Protein AF-A0A7Y0CH07-F1 (afdb_monomer)

Structure (mmCIF, N/CA/C/O backbone):
data_AF-A0A7Y0CH07-F1
#
_entry.id   AF-A0A7Y0CH07-F1
#
loop_
_atom_site.group_PDB
_atom_site.id
_atom_site.type_symbol
_atom_site.label_atom_id
_atom_site.label_alt_id
_atom_site.label_comp_id
_atom_site.label_asym_id
_atom_site.label_entity_id
_atom_site.label_seq_id
_atom_site.pdbx_PDB_ins_code
_atom_site.Cartn_x
_atom_site.Cartn_y
_atom_site.Cartn_z
_atom_site.occupancy
_atom_site.B_iso_or_equiv
_atom_site.auth_seq_id
_atom_site.auth_comp_id
_atom_site.auth_asym_id
_atom_site.auth_atom_id
_atom_site.pdbx_PDB_model_num
ATOM 1 N N . MET A 1 1 ? -13.447 5.462 5.975 1.00 68.69 1 MET A N 1
ATOM 2 C CA . MET A 1 1 ? -14.907 5.734 5.984 1.00 68.69 1 MET A CA 1
ATOM 3 C C . MET A 1 1 ? -15.460 5.318 7.340 1.00 68.69 1 MET A C 1
ATOM 5 O O . MET A 1 1 ? -15.049 4.260 7.794 1.00 68.69 1 MET A O 1
ATOM 9 N N . PRO A 1 2 ? -16.312 6.102 8.026 1.00 81.69 2 PRO A N 1
ATOM 10 C CA . PRO A 1 2 ? -16.858 5.684 9.318 1.00 81.69 2 PRO A CA 1
ATOM 11 C C . PRO A 1 2 ? -17.906 4.575 9.143 1.00 81.69 2 PRO A C 1
ATOM 13 O O . PRO A 1 2 ? -18.746 4.653 8.247 1.00 81.69 2 PRO A O 1
ATOM 16 N N . ILE A 1 3 ? -17.859 3.561 10.007 1.00 84.50 3 ILE A N 1
ATOM 17 C CA . ILE A 1 3 ? -18.855 2.486 10.080 1.00 84.50 3 ILE A CA 1
ATOM 18 C C . ILE A 1 3 ? -19.714 2.738 11.317 1.00 84.50 3 ILE A C 1
ATOM 20 O O . ILE A 1 3 ? -19.177 2.984 12.394 1.00 84.50 3 ILE A O 1
ATOM 24 N N . PHE A 1 4 ? -21.035 2.677 11.170 1.00 87.31 4 PHE A N 1
ATOM 25 C CA . PHE A 1 4 ? -21.973 2.835 12.278 1.00 87.31 4 PHE A CA 1
ATOM 26 C C . PHE A 1 4 ? -22.816 1.574 12.436 1.00 87.31 4 PHE A C 1
ATOM 28 O O . PHE A 1 4 ? -23.345 1.054 11.454 1.00 87.31 4 PHE A O 1
ATOM 35 N N . GLU A 1 5 ? -22.953 1.108 13.670 1.00 86.62 5 GLU A N 1
ATOM 36 C CA . GLU A 1 5 ? -23.928 0.097 14.060 1.00 86.62 5 GLU A CA 1
ATOM 37 C C . GLU A 1 5 ? -25.226 0.797 14.476 1.00 86.62 5 GLU A C 1
ATOM 39 O O . GLU A 1 5 ? -25.189 1.848 15.117 1.00 86.62 5 GLU A O 1
ATOM 44 N N . LEU A 1 6 ? -26.377 0.251 14.079 1.00 88.81 6 LEU A N 1
ATOM 45 C CA . LEU A 1 6 ? -27.682 0.738 14.523 1.00 88.81 6 LEU A CA 1
ATOM 46 C C . LEU A 1 6 ? -28.134 -0.098 15.721 1.00 88.81 6 LEU A C 1
ATOM 48 O O . LEU A 1 6 ? -28.754 -1.144 15.543 1.00 88.81 6 LEU A O 1
ATOM 52 N N . ASP A 1 7 ? -27.831 0.381 16.923 1.00 83.12 7 ASP A N 1
ATOM 53 C CA . ASP A 1 7 ? -28.247 -0.242 18.179 1.00 83.12 7 ASP A CA 1
ATOM 54 C C . ASP A 1 7 ? -29.574 0.371 18.642 1.00 83.12 7 ASP A C 1
ATOM 56 O O . ASP A 1 7 ? -29.661 1.576 18.884 1.00 83.12 7 ASP A O 1
ATOM 60 N N . GLU A 1 8 ? -30.642 -0.428 18.658 1.00 88.38 8 GLU A N 1
ATOM 61 C CA . GLU A 1 8 ? -32.018 0.024 18.940 1.00 88.38 8 GLU A CA 1
ATOM 62 C C . GLU A 1 8 ? -32.439 1.276 18.130 1.00 88.38 8 GLU A C 1
ATOM 64 O O . GLU A 1 8 ? -33.152 2.163 18.603 1.00 88.38 8 GLU A O 1
ATOM 69 N N . GLY A 1 9 ? -31.970 1.374 16.879 1.00 88.38 9 GLY A N 1
ATOM 70 C CA . GLY A 1 9 ? -32.227 2.515 15.992 1.00 88.38 9 GLY A CA 1
ATOM 71 C C . GLY A 1 9 ? -31.342 3.744 16.241 1.00 88.38 9 GLY A C 1
ATOM 72 O O . GLY A 1 9 ? -31.509 4.759 15.560 1.00 88.38 9 GLY A O 1
ATOM 73 N N . ARG A 1 10 ? -30.382 3.675 17.170 1.00 90.00 10 ARG A N 1
ATOM 74 C CA . ARG A 1 10 ? -29.382 4.721 17.419 1.00 90.00 10 ARG A CA 1
ATOM 75 C C . ARG A 1 10 ? -28.067 4.392 16.708 1.00 90.00 10 ARG A C 1
ATOM 77 O O . ARG A 1 10 ? -27.542 3.297 16.888 1.00 90.00 10 ARG A O 1
ATOM 84 N N . PRO A 1 11 ? -27.495 5.327 15.931 1.00 89.69 11 PRO A N 1
ATOM 85 C CA . PRO A 1 11 ? -26.204 5.110 15.297 1.00 89.69 11 PRO A CA 1
ATOM 86 C C . PRO A 1 11 ? -25.066 5.216 16.321 1.00 89.69 11 PRO A C 1
ATOM 88 O O . PRO A 1 11 ? -24.859 6.268 16.928 1.00 89.69 11 PRO A O 1
ATOM 91 N N . VAL A 1 12 ? -24.297 4.141 16.469 1.00 89.12 12 VAL A N 1
ATOM 92 C CA . VAL A 1 12 ? -23.090 4.059 17.300 1.00 89.12 12 VAL A CA 1
ATOM 93 C C . VAL A 1 12 ? -21.883 3.860 16.390 1.00 89.12 12 VAL A C 1
ATOM 95 O O . VAL A 1 12 ? -21.884 2.994 15.520 1.00 89.12 12 VAL A O 1
ATOM 98 N N . LEU A 1 13 ? -20.845 4.683 16.557 1.00 86.56 13 LEU A N 1
ATOM 99 C CA . LEU A 1 13 ? -19.624 4.575 15.757 1.00 86.56 13 LEU A CA 1
ATOM 100 C C . LEU A 1 13 ? -18.865 3.295 16.120 1.00 86.56 13 LEU A C 1
ATOM 102 O O . LEU A 1 13 ? -18.441 3.121 17.264 1.00 86.56 13 LEU A O 1
ATOM 106 N N . VAL A 1 14 ? -18.625 2.449 15.124 1.00 86.75 14 VAL A N 1
ATOM 107 C CA . VAL A 1 14 ? -17.795 1.256 15.263 1.00 86.75 14 VAL A CA 1
ATOM 108 C C . VAL A 1 14 ? -16.332 1.660 15.139 1.00 86.75 14 VAL A C 1
ATOM 110 O O . VAL A 1 14 ? -15.913 2.229 14.131 1.00 86.75 14 VAL A O 1
ATOM 113 N N . GLN A 1 15 ? -15.548 1.352 16.169 1.00 85.56 15 GLN A N 1
ATOM 114 C CA . GLN A 1 15 ? -14.097 1.518 16.151 1.00 85.56 15 GLN A CA 1
ATOM 115 C C . GLN A 1 15 ? -13.449 0.207 15.688 1.00 85.56 15 GLN A C 1
ATOM 117 O O . GLN A 1 15 ? -13.596 -0.804 16.380 1.00 85.56 15 GLN A O 1
ATOM 122 N N . PRO A 1 16 ? -12.733 0.187 14.548 1.00 87.88 16 PRO A N 1
ATOM 123 C CA . PRO A 1 16 ? -12.018 -1.003 14.108 1.00 87.88 16 PRO A CA 1
ATOM 124 C C . PRO A 1 16 ? -11.000 -1.457 15.158 1.00 87.88 16 PRO A C 1
ATOM 126 O O . PRO A 1 16 ? -10.181 -0.666 15.632 1.00 87.88 16 PRO A O 1
ATOM 129 N N . MET A 1 17 ? -11.029 -2.742 15.495 1.00 88.81 17 MET A N 1
ATOM 130 C CA . MET A 1 17 ? -10.064 -3.380 16.389 1.00 88.81 17 MET A CA 1
ATOM 131 C C . MET A 1 17 ? -8.730 -3.601 15.675 1.00 88.81 17 MET A C 1
ATOM 133 O O . MET A 1 17 ? -8.669 -3.632 14.445 1.00 88.81 17 MET A O 1
ATOM 137 N N . GLN A 1 18 ? -7.652 -3.811 16.425 1.00 87.50 18 GLN A N 1
ATOM 138 C CA . GLN A 1 18 ? -6.438 -4.372 15.841 1.00 87.50 18 GLN A CA 1
ATOM 139 C C . GLN A 1 18 ? -6.681 -5.838 15.443 1.00 87.50 18 GLN A C 1
ATOM 141 O O . GLN A 1 18 ? -7.294 -6.571 16.225 1.00 87.50 18 GLN A O 1
ATOM 146 N N . PRO A 1 19 ? -6.187 -6.291 14.279 1.00 87.38 19 PRO A N 1
ATOM 147 C CA . PRO A 1 19 ? -6.173 -7.707 13.928 1.00 87.38 19 PRO A CA 1
ATOM 148 C C . PRO A 1 19 ? -5.476 -8.552 14.998 1.00 87.38 19 PRO A C 1
ATOM 150 O O . PRO A 1 19 ? -4.493 -8.117 15.604 1.00 87.38 19 PRO A O 1
ATOM 153 N N . ALA A 1 20 ? -5.948 -9.782 15.202 1.00 85.69 20 ALA A N 1
ATOM 154 C CA . ALA A 1 20 ? -5.260 -10.721 16.078 1.00 85.69 20 ALA A CA 1
ATOM 155 C C . ALA A 1 20 ? -3.835 -11.008 15.542 1.00 85.69 20 ALA A C 1
ATOM 157 O O . ALA A 1 20 ? -3.657 -11.130 14.325 1.00 85.69 20 ALA A O 1
ATOM 158 N N . PRO A 1 21 ? -2.811 -11.186 16.405 1.00 77.44 21 PRO A N 1
ATOM 159 C CA . PRO A 1 21 ? -1.425 -11.360 15.954 1.00 77.44 21 PRO A CA 1
ATOM 160 C C . PRO A 1 21 ? -1.205 -12.4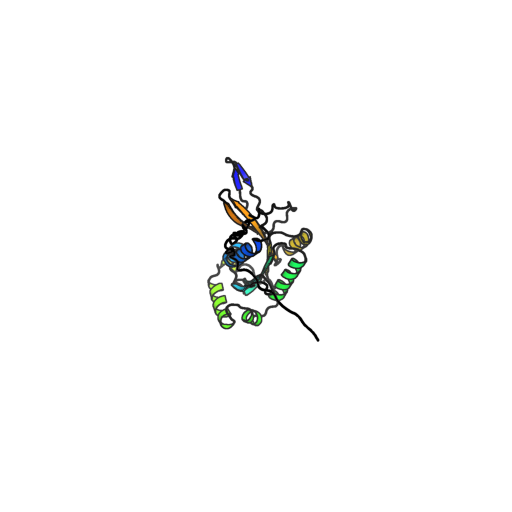85 14.935 1.00 77.44 21 PRO A C 1
ATOM 162 O O . PRO A 1 21 ? -0.372 -12.363 14.045 1.00 77.44 21 PRO A O 1
ATOM 165 N N . GLY A 1 22 ? -1.988 -13.564 15.022 1.00 82.94 22 GLY A N 1
ATOM 166 C CA . GLY A 1 22 ? -1.905 -14.690 14.088 1.00 82.94 22 GLY A CA 1
ATOM 167 C C . GLY A 1 22 ? -2.666 -14.511 12.770 1.00 82.94 22 GLY A C 1
ATOM 168 O O . GLY A 1 22 ? -2.459 -15.308 11.861 1.00 82.94 22 GLY A O 1
ATOM 169 N N . SER A 1 23 ? -3.549 -13.513 12.643 1.00 85.38 23 SER A N 1
ATOM 170 C CA . SER A 1 23 ? -4.363 -13.320 11.432 1.00 85.38 23 SER A CA 1
ATOM 171 C C . SER A 1 23 ? -3.799 -12.249 10.501 1.00 85.38 23 SER A C 1
ATOM 173 O O . SER A 1 23 ? -3.982 -12.344 9.290 1.00 85.38 23 SER A O 1
ATOM 175 N N . PHE A 1 24 ? -3.069 -11.266 11.046 1.00 89.06 24 PHE A N 1
ATOM 176 C CA . PHE A 1 24 ? -2.598 -10.101 10.294 1.00 89.06 24 PHE A CA 1
ATOM 177 C C . PHE A 1 24 ? -1.862 -10.473 9.003 1.00 89.06 24 PHE A C 1
ATOM 179 O O . PHE A 1 24 ? -2.159 -9.914 7.950 1.00 89.06 24 PHE A O 1
ATOM 186 N N . ALA A 1 25 ? -0.914 -11.413 9.064 1.00 87.06 25 ALA A N 1
ATOM 187 C CA . ALA A 1 25 ? -0.097 -11.779 7.908 1.00 87.06 25 ALA A CA 1
ATOM 188 C C . ALA A 1 25 ? -0.939 -12.354 6.756 1.00 87.06 25 ALA A C 1
ATOM 190 O O . ALA A 1 25 ? -0.744 -11.971 5.605 1.00 87.06 25 ALA A O 1
ATOM 191 N N . ALA A 1 26 ? -1.899 -13.228 7.067 1.00 85.44 26 ALA A N 1
ATOM 192 C CA . ALA A 1 26 ? -2.789 -13.812 6.067 1.00 85.44 26 ALA A CA 1
ATOM 193 C C . ALA A 1 26 ? -3.746 -12.759 5.489 1.00 85.44 26 ALA A C 1
ATOM 195 O O . ALA A 1 26 ? -3.855 -12.638 4.270 1.00 85.44 26 ALA A O 1
ATOM 196 N N . ASP A 1 27 ? -4.374 -11.958 6.357 1.00 86.81 27 ASP A N 1
ATOM 197 C CA . ASP A 1 27 ? -5.320 -10.911 5.956 1.00 86.81 27 ASP A CA 1
ATOM 198 C C . ASP A 1 27 ? -4.659 -9.875 5.037 1.00 86.81 27 ASP A C 1
ATOM 200 O O . ASP A 1 27 ? -5.170 -9.547 3.968 1.00 86.81 27 ASP A O 1
ATOM 204 N N . SER A 1 28 ? -3.496 -9.370 5.449 1.00 87.12 28 SER A N 1
ATOM 205 C CA . SER A 1 28 ? -2.763 -8.343 4.708 1.00 87.12 28 SER A CA 1
ATOM 206 C C . SER A 1 28 ? -2.190 -8.868 3.393 1.00 87.12 28 SER A C 1
ATOM 208 O O . SER A 1 28 ? -2.254 -8.161 2.391 1.00 87.12 28 SER A O 1
ATOM 210 N N . SER A 1 29 ? -1.690 -10.109 3.359 1.00 85.56 29 SER A N 1
ATOM 211 C CA . SER A 1 29 ? -1.187 -10.714 2.122 1.00 85.56 29 SER A CA 1
ATOM 212 C C . SER A 1 29 ? -2.297 -10.916 1.093 1.00 85.56 29 SER A C 1
ATOM 214 O O . SER A 1 29 ? -2.084 -10.607 -0.076 1.00 85.56 29 SER A O 1
ATOM 216 N N . ALA A 1 30 ? -3.469 -11.408 1.508 1.00 85.56 30 ALA A N 1
ATOM 217 C CA . ALA A 1 30 ? -4.610 -11.572 0.607 1.00 85.56 30 ALA A CA 1
ATOM 218 C C . ALA A 1 30 ? -5.097 -10.213 0.081 1.00 85.56 30 ALA A C 1
ATOM 220 O O . ALA A 1 30 ? -5.276 -10.039 -1.121 1.00 85.56 30 ALA A O 1
ATOM 221 N N . LEU A 1 31 ? -5.211 -9.210 0.960 1.00 87.19 31 LEU A N 1
ATOM 222 C CA . LEU A 1 31 ? -5.608 -7.854 0.569 1.00 87.19 31 LEU A CA 1
ATOM 223 C C . LEU A 1 31 ? -4.652 -7.214 -0.441 1.00 87.19 31 LEU A C 1
ATOM 225 O O . LEU A 1 31 ? -5.107 -6.615 -1.413 1.00 87.19 31 LEU A O 1
ATOM 229 N N . VAL A 1 32 ? -3.339 -7.326 -0.228 1.00 86.19 32 VAL A N 1
ATOM 230 C CA . VAL A 1 32 ? -2.353 -6.766 -1.164 1.00 86.19 32 VAL A CA 1
ATOM 231 C C . VAL A 1 32 ? -2.310 -7.562 -2.470 1.00 86.19 32 VAL A C 1
ATOM 233 O O . VAL A 1 32 ? -2.139 -6.967 -3.528 1.00 86.19 32 VAL A O 1
ATOM 236 N N . ALA A 1 33 ? -2.497 -8.881 -2.438 1.00 83.50 33 ALA A N 1
ATOM 237 C CA . ALA A 1 33 ? -2.508 -9.689 -3.655 1.00 83.50 33 ALA A CA 1
ATOM 238 C C . ALA A 1 33 ? -3.760 -9.449 -4.519 1.00 83.50 33 ALA A C 1
ATOM 240 O O . ALA A 1 33 ? -3.653 -9.365 -5.740 1.00 83.50 33 ALA A O 1
ATOM 241 N N . GLU A 1 34 ? -4.935 -9.330 -3.898 1.00 85.06 34 GLU A N 1
ATOM 242 C CA . GLU A 1 34 ? -6.225 -9.362 -4.604 1.00 85.06 34 GLU A CA 1
ATOM 243 C C . GLU A 1 34 ? -6.872 -7.979 -4.771 1.00 85.06 34 GLU A C 1
ATOM 245 O O . GLU A 1 34 ? -7.675 -7.773 -5.682 1.00 85.06 34 GLU A O 1
ATOM 250 N N . HIS A 1 35 ? -6.542 -7.015 -3.905 1.00 86.25 35 HIS A N 1
ATOM 251 C CA . HIS A 1 35 ? -7.300 -5.764 -3.780 1.00 86.25 35 HIS A CA 1
ATOM 252 C C . HIS A 1 35 ? -6.445 -4.491 -3.757 1.00 86.25 35 HIS A C 1
ATOM 254 O O . HIS A 1 35 ? -6.969 -3.406 -3.499 1.00 86.25 35 HIS A O 1
ATOM 260 N N . LEU A 1 36 ? -5.150 -4.570 -4.079 1.00 81.50 36 LEU A N 1
ATOM 261 C CA . LEU A 1 36 ? -4.243 -3.414 -4.061 1.00 81.50 36 LEU A CA 1
ATOM 262 C C . LEU A 1 36 ? -4.735 -2.232 -4.906 1.00 81.50 36 LEU A C 1
ATOM 264 O O .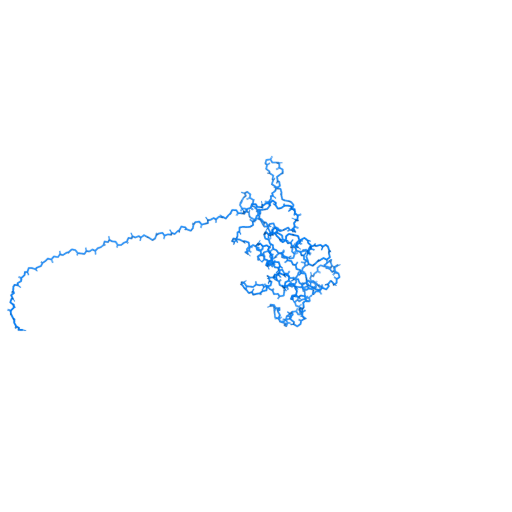 LEU A 1 36 ? -4.651 -1.085 -4.469 1.00 81.50 36 LEU A O 1
ATOM 268 N N . THR A 1 37 ? -5.312 -2.509 -6.076 1.00 80.69 37 THR A N 1
ATOM 269 C CA . THR A 1 37 ? -5.901 -1.487 -6.953 1.00 80.69 37 THR A CA 1
ATOM 270 C C . THR A 1 37 ? -7.014 -0.706 -6.261 1.00 80.69 37 THR A C 1
ATOM 272 O O . THR A 1 37 ? -7.108 0.512 -6.397 1.00 80.69 37 THR A O 1
ATOM 275 N N . SER A 1 38 ? -7.848 -1.389 -5.474 1.00 82.19 38 SER A N 1
ATOM 276 C CA . SER A 1 38 ? -8.918 -0.752 -4.705 1.00 82.19 38 SER A CA 1
ATOM 277 C C . SER A 1 38 ? -8.379 0.066 -3.531 1.00 82.19 38 SER A C 1
ATOM 279 O O . SER A 1 38 ? -8.986 1.073 -3.178 1.00 82.19 38 SER A O 1
ATOM 281 N N . LEU A 1 39 ? -7.246 -0.338 -2.943 1.00 80.06 39 LEU A N 1
ATOM 282 C CA . LEU A 1 39 ? -6.619 0.373 -1.823 1.00 80.06 39 LEU A CA 1
ATOM 283 C C . LEU A 1 39 ? -5.985 1.701 -2.246 1.00 80.06 39 LEU A C 1
ATOM 285 O O . LEU A 1 39 ? -6.091 2.684 -1.518 1.00 80.06 39 LEU A O 1
ATOM 289 N N . LEU A 1 40 ? -5.328 1.722 -3.407 1.00 79.94 40 LEU A N 1
ATOM 290 C CA . LEU A 1 40 ? -4.614 2.898 -3.913 1.00 79.94 40 LEU A CA 1
ATOM 291 C C . LEU A 1 40 ? -5.448 3.764 -4.863 1.00 79.94 40 LEU A 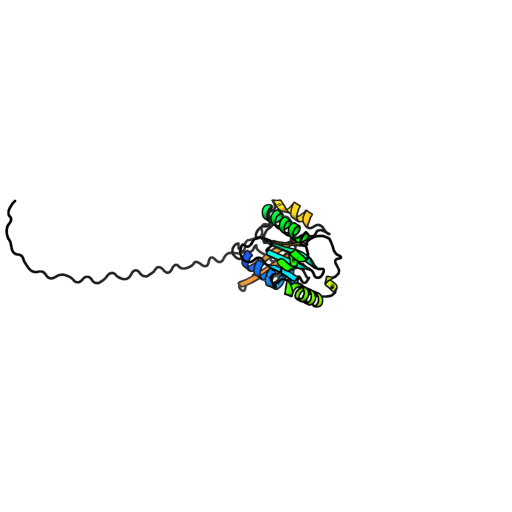C 1
ATOM 293 O O . LEU A 1 40 ? -5.080 4.902 -5.139 1.00 79.94 40 LEU A O 1
ATOM 297 N N . GLY A 1 41 ? -6.558 3.237 -5.385 1.00 81.44 41 GLY A N 1
ATOM 298 C CA . GLY A 1 41 ? -7.363 3.922 -6.400 1.00 81.44 41 GLY A CA 1
ATOM 299 C C . GLY A 1 41 ? -6.682 4.009 -7.771 1.00 81.44 41 GLY A C 1
ATOM 300 O O . GLY A 1 41 ? -7.149 4.739 -8.644 1.00 81.44 41 GLY A O 1
ATOM 301 N N . GLU A 1 42 ? -5.597 3.265 -7.977 1.00 84.44 42 GLU A N 1
ATOM 302 C CA . GLU A 1 42 ? -4.837 3.202 -9.224 1.00 84.44 42 GLU A CA 1
ATOM 303 C C . GLU A 1 42 ? -4.421 1.756 -9.516 1.00 84.44 42 GLU A C 1
ATOM 305 O O . GLU A 1 42 ? -4.284 0.934 -8.609 1.00 84.44 42 GLU A O 1
ATOM 310 N N . GLN A 1 43 ? -4.194 1.437 -10.790 1.00 87.19 43 GLN A N 1
ATOM 311 C CA . GLN A 1 43 ? -3.662 0.129 -11.158 1.00 87.19 43 GLN A CA 1
ATOM 312 C C . GLN A 1 43 ? -2.144 0.100 -10.977 1.00 87.19 43 GLN A C 1
ATOM 314 O O . GLN A 1 43 ? -1.458 1.055 -11.342 1.00 87.19 43 GLN A O 1
ATOM 319 N N . LEU A 1 44 ? -1.631 -1.021 -10.471 1.00 91.31 44 LEU A N 1
ATOM 320 C CA . LEU A 1 44 ? -0.203 -1.283 -10.347 1.00 91.31 44 LEU A CA 1
ATOM 321 C C . LEU A 1 44 ? 0.166 -2.559 -11.099 1.00 91.31 44 LEU A C 1
ATOM 323 O O . LEU A 1 44 ? -0.548 -3.557 -11.031 1.00 91.31 44 LEU A O 1
ATOM 327 N N . PHE A 1 45 ? 1.304 -2.524 -11.779 1.00 93.56 45 PHE A N 1
ATOM 328 C CA . PHE A 1 45 ? 1.892 -3.662 -12.466 1.00 93.56 45 PHE A CA 1
ATOM 329 C C . PHE A 1 45 ? 2.843 -4.406 -11.522 1.00 93.56 45 PHE A C 1
ATOM 331 O O . PHE A 1 45 ? 3.914 -3.876 -11.210 1.00 93.56 45 PHE A O 1
ATOM 338 N N . PRO A 1 46 ? 2.497 -5.606 -11.027 1.00 94.44 46 PRO A N 1
ATOM 339 C CA . PRO A 1 46 ? 3.346 -6.328 -10.088 1.00 94.44 46 PRO A CA 1
ATOM 340 C C . PRO A 1 46 ? 4.633 -6.798 -10.775 1.00 94.44 46 PRO A C 1
ATOM 342 O O . PRO A 1 46 ? 4.593 -7.544 -11.747 1.00 94.44 46 PRO A O 1
ATOM 345 N N . VAL A 1 47 ? 5.792 -6.399 -10.244 1.00 95.81 47 VAL A N 1
ATOM 346 C CA . VAL A 1 47 ? 7.104 -6.857 -10.729 1.00 95.81 47 VAL A CA 1
ATOM 347 C C . VAL A 1 47 ? 7.544 -8.098 -9.960 1.00 95.81 47 VAL A C 1
ATOM 349 O O . VAL A 1 47 ? 7.949 -9.098 -10.552 1.00 95.81 47 VAL A O 1
ATOM 352 N N . ARG A 1 48 ? 7.477 -8.035 -8.625 1.00 94.94 48 ARG A N 1
ATOM 353 C CA . ARG A 1 48 ? 7.883 -9.134 -7.743 1.00 94.94 48 ARG A CA 1
ATOM 354 C C . ARG A 1 48 ? 7.160 -9.075 -6.402 1.00 94.94 48 ARG A C 1
ATOM 356 O O . ARG A 1 48 ? 7.373 -8.132 -5.641 1.00 94.94 48 ARG A O 1
ATOM 363 N N . GLY A 1 49 ? 6.394 -10.115 -6.080 1.00 92.50 49 GLY A N 1
ATOM 364 C CA . GLY A 1 49 ? 5.864 -10.361 -4.733 1.00 92.50 49 GLY A CA 1
ATOM 365 C C . GLY A 1 49 ? 6.824 -11.170 -3.850 1.00 92.50 49 GLY A C 1
ATOM 366 O O . GLY A 1 49 ? 7.532 -12.064 -4.334 1.00 92.50 49 GLY A O 1
ATOM 367 N N . ARG A 1 50 ? 6.855 -10.889 -2.545 1.00 88.62 50 ARG A N 1
ATOM 368 C CA . ARG A 1 50 ? 7.585 -11.702 -1.562 1.00 88.62 50 ARG A CA 1
ATOM 369 C C . ARG A 1 50 ? 6.870 -13.033 -1.353 1.00 88.62 50 ARG A C 1
ATOM 371 O O . ARG A 1 50 ? 5.675 -13.063 -1.095 1.00 88.62 50 ARG A O 1
ATOM 378 N N . HIS A 1 51 ? 7.629 -14.121 -1.406 1.00 78.94 51 HIS A N 1
ATOM 379 C CA . HIS A 1 51 ? 7.143 -15.463 -1.095 1.00 78.94 51 HIS A CA 1
ATOM 380 C C . HIS A 1 51 ? 7.818 -15.946 0.191 1.00 78.94 51 HIS A C 1
ATOM 382 O O . HIS A 1 51 ? 9.047 -15.972 0.264 1.00 78.94 51 HIS A O 1
ATOM 388 N N . GLY A 1 52 ? 7.022 -16.298 1.205 1.00 79.81 52 GLY A N 1
ATOM 389 C CA . GLY A 1 52 ? 7.530 -16.693 2.522 1.00 79.81 52 GLY A CA 1
ATOM 390 C C . GLY A 1 52 ? 8.455 -15.635 3.138 1.00 79.81 52 GLY A C 1
ATOM 391 O O . GLY A 1 52 ? 8.150 -14.439 3.107 1.00 79.81 52 GLY A O 1
ATOM 392 N N . ASP A 1 53 ? 9.606 -16.088 3.637 1.00 78.06 53 ASP A N 1
ATOM 393 C CA . ASP A 1 53 ? 10.610 -15.260 4.323 1.00 78.06 53 ASP A CA 1
ATOM 394 C C . ASP A 1 53 ? 11.692 -14.694 3.384 1.00 78.06 53 ASP A C 1
ATOM 396 O O . ASP A 1 53 ? 12.759 -14.267 3.829 1.00 78.06 53 ASP A O 1
ATOM 400 N N . ALA A 1 54 ? 11.453 -14.696 2.066 1.00 84.19 54 ALA A N 1
ATOM 401 C CA . ALA A 1 54 ? 12.409 -14.156 1.104 1.00 84.19 54 ALA A CA 1
ATOM 402 C C . ALA A 1 54 ? 12.726 -12.672 1.392 1.00 84.19 54 ALA A C 1
ATOM 404 O O . ALA A 1 54 ? 11.823 -11.902 1.723 1.00 84.19 54 ALA A O 1
ATOM 405 N N . PRO A 1 55 ? 13.982 -12.222 1.226 1.00 85.25 55 PRO A N 1
ATOM 406 C CA . PRO A 1 55 ? 14.341 -10.836 1.501 1.00 85.25 55 PRO A CA 1
ATOM 407 C C . PRO A 1 55 ? 13.656 -9.849 0.539 1.00 85.25 55 PRO A C 1
ATOM 409 O O . PRO A 1 55 ? 13.324 -10.167 -0.610 1.00 85.25 55 PRO A O 1
ATOM 412 N N . GLY A 1 56 ? 13.495 -8.610 1.006 1.00 91.56 56 GLY A N 1
ATOM 413 C CA . GLY A 1 56 ? 12.946 -7.491 0.239 1.00 91.56 56 GLY A CA 1
ATOM 414 C C . GLY A 1 56 ? 11.508 -7.115 0.614 1.00 91.56 56 GLY A C 1
ATOM 415 O O . GLY A 1 56 ? 10.932 -7.682 1.551 1.00 91.56 56 GLY A O 1
ATOM 416 N N . PRO A 1 57 ? 10.923 -6.148 -0.118 1.00 95.06 57 PRO A N 1
ATOM 417 C CA . PRO A 1 57 ? 9.576 -5.675 0.162 1.00 95.06 57 PRO A CA 1
ATOM 418 C C . PRO A 1 57 ? 8.529 -6.745 -0.107 1.00 95.06 57 PRO A C 1
ATOM 420 O O . PRO A 1 57 ? 8.767 -7.656 -0.906 1.00 95.06 57 PRO A O 1
ATOM 423 N N . HIS A 1 58 ? 7.366 -6.597 0.529 1.00 94.31 58 HIS A N 1
ATOM 424 C CA . HIS A 1 58 ? 6.217 -7.475 0.306 1.00 94.31 58 HIS A CA 1
ATOM 425 C C . HIS A 1 58 ? 5.789 -7.476 -1.169 1.00 94.31 58 HIS A C 1
ATOM 427 O O . HIS A 1 58 ? 5.532 -8.541 -1.728 1.00 94.31 58 HIS A O 1
ATOM 433 N N . LEU A 1 59 ? 5.796 -6.312 -1.822 1.00 95.0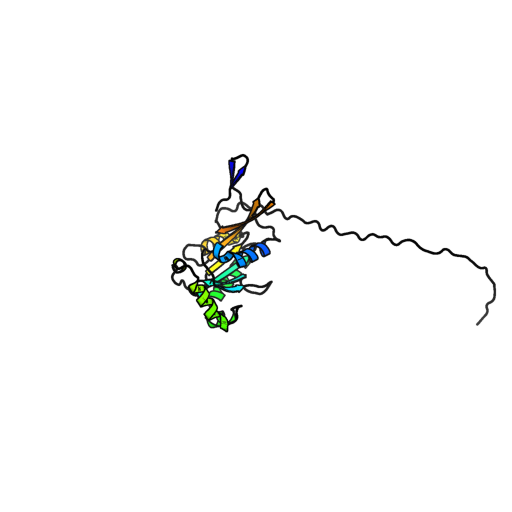0 59 LEU A N 1
ATOM 434 C CA . LEU A 1 59 ? 5.589 -6.195 -3.263 1.00 95.00 59 LEU A CA 1
ATOM 435 C C . LEU A 1 59 ? 6.450 -5.070 -3.845 1.00 95.00 59 LEU A C 1
ATOM 437 O O . LEU A 1 59 ? 6.511 -3.966 -3.308 1.00 95.00 59 LEU A O 1
ATOM 441 N N . LEU A 1 60 ? 7.097 -5.356 -4.970 1.00 96.31 60 LEU A N 1
ATOM 442 C CA . LEU A 1 60 ? 7.615 -4.359 -5.900 1.00 96.31 60 LEU A CA 1
ATOM 443 C C . LEU A 1 60 ? 6.690 -4.329 -7.118 1.00 96.31 60 LEU A C 1
ATOM 445 O O . LEU A 1 60 ? 6.462 -5.372 -7.733 1.00 96.31 60 LEU A O 1
ATOM 449 N N . ALA A 1 61 ? 6.198 -3.151 -7.475 1.00 95.44 61 ALA A N 1
ATOM 450 C CA . ALA A 1 61 ? 5.323 -2.920 -8.615 1.00 95.44 61 ALA A CA 1
ATOM 451 C C . ALA A 1 61 ? 5.747 -1.667 -9.397 1.00 95.44 61 ALA A C 1
ATOM 453 O O . ALA A 1 61 ? 6.629 -0.929 -8.956 1.00 95.44 61 ALA A O 1
ATOM 454 N N . LEU A 1 62 ? 5.121 -1.428 -10.548 1.00 94.31 62 LEU A N 1
ATOM 455 C CA . LEU A 1 62 ? 5.217 -0.183 -11.308 1.00 94.31 62 LEU A CA 1
ATOM 456 C C . LEU A 1 62 ? 3.841 0.472 -11.413 1.00 94.31 62 LEU A C 1
ATOM 458 O O . LEU A 1 62 ? 2.840 -0.220 -11.579 1.00 94.31 62 LEU A O 1
ATOM 462 N N . ASP A 1 63 ? 3.787 1.797 -11.364 1.00 90.56 63 ASP A N 1
ATOM 463 C CA . ASP A 1 63 ? 2.587 2.517 -11.788 1.00 90.56 63 ASP A CA 1
ATOM 464 C C . ASP A 1 63 ? 2.471 2.557 -13.326 1.00 90.56 63 ASP A C 1
ATOM 466 O O . ASP A 1 63 ? 3.333 2.076 -14.072 1.00 90.56 63 ASP A O 1
ATOM 470 N N . THR A 1 64 ? 1.399 3.167 -13.824 1.00 89.12 64 THR A N 1
ATOM 471 C CA . THR A 1 64 ? 1.132 3.319 -15.264 1.00 89.12 64 THR A CA 1
ATOM 472 C C . THR A 1 64 ? 2.196 4.136 -15.999 1.00 89.12 64 THR A C 1
ATOM 474 O O . THR A 1 64 ? 2.339 4.003 -17.216 1.00 89.12 64 THR A O 1
ATOM 477 N N . THR A 1 65 ? 2.989 4.945 -15.291 1.00 86.81 65 THR A N 1
ATOM 478 C CA . THR A 1 65 ? 4.113 5.707 -15.853 1.00 86.81 65 THR A CA 1
ATOM 479 C C . THR A 1 65 ? 5.406 4.890 -15.915 1.00 86.81 65 THR A C 1
ATOM 481 O O . THR A 1 65 ? 6.330 5.271 -16.635 1.00 86.81 65 THR A O 1
ATOM 484 N N . GLY A 1 66 ? 5.451 3.734 -15.246 1.00 90.50 66 GLY A N 1
ATOM 485 C CA . GLY A 1 66 ? 6.644 2.899 -15.097 1.00 90.50 66 GLY A CA 1
ATOM 486 C C . GLY A 1 66 ? 7.476 3.252 -13.868 1.00 90.50 66 GLY A C 1
ATOM 487 O O . GLY A 1 66 ? 8.623 2.818 -13.764 1.00 90.50 66 GLY A O 1
ATOM 488 N N . ARG A 1 67 ? 6.935 4.045 -12.940 1.00 91.25 67 ARG A N 1
ATOM 489 C CA . ARG A 1 67 ? 7.627 4.408 -11.707 1.00 91.25 67 ARG A CA 1
ATOM 490 C C . ARG A 1 67 ? 7.517 3.278 -10.681 1.00 91.25 67 ARG A C 1
ATOM 492 O O . ARG A 1 67 ? 6.418 2.761 -10.485 1.00 91.25 67 ARG A O 1
ATOM 499 N N . PRO A 1 68 ? 8.605 2.927 -9.973 1.00 94.94 68 PRO A N 1
ATOM 500 C CA . PRO A 1 68 ? 8.545 1.917 -8.928 1.00 94.94 68 PRO A CA 1
ATOM 501 C C . PRO A 1 68 ? 7.622 2.306 -7.770 1.00 94.94 68 PRO A C 1
ATOM 503 O O . PRO A 1 68 ? 7.703 3.413 -7.229 1.00 94.94 68 PRO A O 1
ATOM 506 N N . VAL A 1 69 ? 6.800 1.349 -7.352 1.00 94.81 69 VAL A N 1
ATOM 507 C CA . VAL A 1 69 ? 5.973 1.388 -6.149 1.00 94.81 69 VAL A CA 1
ATOM 508 C C . VAL A 1 69 ? 6.364 0.207 -5.269 1.00 94.81 69 VAL A C 1
ATOM 510 O O . VAL A 1 69 ? 6.323 -0.951 -5.688 1.00 94.81 69 VAL A O 1
ATOM 513 N N . VAL A 1 70 ? 6.786 0.506 -4.049 1.00 96.25 70 VAL A N 1
ATOM 514 C CA . VAL A 1 70 ? 7.180 -0.469 -3.036 1.00 96.25 70 VAL A CA 1
ATOM 515 C C . VAL A 1 70 ? 6.066 -0.572 -2.012 1.00 96.25 70 VAL A C 1
ATOM 517 O O . VAL A 1 70 ? 5.677 0.438 -1.436 1.00 96.25 70 VAL A O 1
ATOM 520 N N . VAL A 1 71 ? 5.584 -1.785 -1.761 1.00 95.75 71 VAL A N 1
ATOM 521 C CA . VAL A 1 71 ? 4.643 -2.075 -0.680 1.00 95.75 71 VAL A CA 1
ATOM 522 C C . VAL A 1 71 ? 5.360 -2.891 0.381 1.00 95.75 71 VAL A C 1
ATOM 524 O O . VAL A 1 71 ? 5.864 -3.983 0.102 1.00 95.75 71 VAL A O 1
ATOM 527 N N . ASP A 1 72 ? 5.370 -2.379 1.605 1.00 95.81 72 ASP A N 1
ATOM 528 C CA . ASP A 1 72 ? 5.814 -3.113 2.781 1.00 95.81 72 ASP A CA 1
ATOM 529 C C . ASP A 1 72 ? 4.647 -3.356 3.729 1.00 95.81 72 ASP A C 1
ATOM 531 O O . ASP A 1 72 ? 3.820 -2.480 3.981 1.00 95.81 72 ASP A O 1
ATOM 535 N N . VAL A 1 73 ? 4.605 -4.570 4.274 1.00 94.00 73 VAL A N 1
ATOM 536 C CA . VAL A 1 73 ? 3.551 -5.043 5.171 1.00 94.00 73 VAL A CA 1
ATOM 537 C C . VAL A 1 73 ? 4.184 -5.480 6.488 1.00 94.00 73 VAL A C 1
ATOM 539 O O . VAL A 1 73 ? 5.072 -6.338 6.499 1.00 94.00 73 VAL A O 1
ATOM 542 N N . MET A 1 74 ? 3.747 -4.886 7.598 1.00 93.56 74 MET A N 1
ATOM 543 C CA . MET A 1 74 ? 4.268 -5.162 8.941 1.00 93.56 74 MET A CA 1
ATOM 544 C C . MET A 1 74 ? 3.162 -5.047 9.983 1.00 93.56 74 MET A C 1
ATOM 546 O O . MET A 1 74 ? 2.306 -4.183 9.876 1.00 93.56 74 MET A O 1
ATOM 550 N N . GLN A 1 75 ? 3.156 -5.897 11.008 1.00 92.81 75 GLN A N 1
ATOM 551 C CA . GLN A 1 75 ? 2.109 -5.805 12.027 1.00 92.81 75 GLN A CA 1
ATOM 552 C C . GLN A 1 75 ? 2.225 -4.497 12.821 1.00 92.81 75 GLN A C 1
ATOM 554 O O . GLN A 1 75 ? 1.242 -3.772 12.964 1.00 92.81 75 GLN A O 1
ATOM 559 N N . ILE A 1 76 ? 3.437 -4.184 13.276 1.00 94.44 76 ILE A N 1
ATOM 560 C CA . ILE A 1 76 ? 3.772 -2.952 13.988 1.00 94.44 76 ILE A CA 1
ATOM 561 C C . ILE A 1 76 ? 4.794 -2.199 13.138 1.00 94.44 76 ILE A C 1
ATOM 563 O O . ILE A 1 76 ? 5.811 -2.772 12.749 1.00 94.44 76 ILE A O 1
ATOM 567 N N . LEU A 1 77 ? 4.497 -0.941 12.823 1.00 96.38 77 LEU A N 1
ATOM 568 C CA . LEU A 1 77 ? 5.429 -0.004 12.209 1.00 96.38 77 LEU A CA 1
ATOM 569 C C . LEU A 1 77 ? 6.224 0.689 13.321 1.00 96.38 77 LEU A C 1
ATOM 571 O O . LEU A 1 77 ? 5.733 1.611 13.965 1.00 96.38 77 LEU A O 1
ATOM 575 N N . ASP A 1 78 ? 7.439 0.214 13.536 1.00 97.06 78 ASP A N 1
ATOM 576 C CA . ASP A 1 78 ? 8.435 0.718 14.481 1.00 97.06 78 ASP A CA 1
ATOM 577 C C . ASP A 1 78 ? 9.652 1.323 13.751 1.00 97.06 78 ASP A C 1
ATOM 579 O O . ASP A 1 78 ? 9.672 1.458 12.524 1.00 97.06 78 ASP A O 1
ATOM 583 N N . GLY A 1 79 ? 10.683 1.723 14.503 1.00 97.88 79 GLY A N 1
ATOM 584 C CA . GLY A 1 79 ? 11.879 2.352 13.931 1.00 97.88 79 GLY A CA 1
ATOM 585 C C . GLY A 1 79 ? 12.638 1.445 12.964 1.00 97.88 79 GLY A C 1
ATOM 586 O O . GLY A 1 79 ? 13.069 1.895 11.901 1.00 97.88 79 GLY A O 1
ATOM 587 N N . GLU A 1 80 ? 12.779 0.164 13.302 1.00 97.56 80 GLU A N 1
ATOM 588 C CA . GLU A 1 80 ? 13.512 -0.802 12.482 1.00 97.56 80 GLU A CA 1
ATOM 589 C C . GLU A 1 80 ? 12.775 -1.080 11.166 1.00 97.56 80 GLU A C 1
ATOM 591 O O . GLU A 1 80 ? 13.359 -0.993 10.080 1.00 97.56 80 GLU A O 1
ATOM 596 N N . SER A 1 81 ? 11.475 -1.364 11.248 1.00 97.00 81 SER A N 1
ATOM 597 C CA . SER A 1 81 ? 10.639 -1.628 10.078 1.00 97.00 81 SER A CA 1
ATOM 598 C C . SER A 1 81 ? 10.506 -0.404 9.172 1.00 97.00 81 SER A C 1
ATOM 600 O O . SER A 1 81 ? 10.568 -0.568 7.950 1.00 97.00 81 SER A O 1
ATOM 602 N N . LEU A 1 82 ? 10.425 0.810 9.731 1.00 97.62 82 LEU A N 1
ATOM 603 C CA . LEU A 1 82 ? 10.425 2.050 8.953 1.00 97.62 82 LEU A CA 1
ATOM 604 C C . LEU A 1 82 ? 11.733 2.225 8.171 1.00 97.62 82 LEU A C 1
ATOM 606 O O . LEU A 1 82 ? 11.702 2.480 6.965 1.00 97.62 82 LEU A O 1
ATOM 610 N N . VAL A 1 83 ? 12.888 2.053 8.823 1.00 97.88 83 VAL A N 1
ATOM 611 C CA . VAL A 1 83 ? 14.199 2.155 8.157 1.00 97.88 83 VAL A CA 1
ATOM 612 C C . VAL A 1 83 ? 14.338 1.099 7.063 1.00 97.88 83 VAL A C 1
ATOM 614 O O . VAL A 1 83 ? 14.755 1.424 5.949 1.00 97.88 83 VAL A O 1
ATOM 617 N N . ARG A 1 84 ? 13.946 -0.149 7.339 1.00 97.38 84 ARG A N 1
ATOM 618 C CA . ARG A 1 84 ? 13.966 -1.235 6.351 1.00 97.38 84 ARG A CA 1
ATOM 619 C C . ARG A 1 84 ? 13.101 -0.909 5.131 1.00 97.38 84 ARG A C 1
ATOM 621 O O . ARG A 1 84 ? 13.546 -1.092 3.999 1.00 97.38 84 ARG A O 1
ATOM 628 N N . ALA A 1 85 ? 11.901 -0.376 5.342 1.00 97.25 85 ALA A N 1
ATOM 629 C CA . ALA A 1 85 ? 11.010 -0.010 4.248 1.00 97.25 85 ALA A CA 1
ATOM 630 C C . ALA A 1 85 ? 11.562 1.152 3.402 1.00 97.25 85 ALA A C 1
ATOM 632 O O . ALA A 1 85 ? 11.521 1.122 2.170 1.00 97.25 85 ALA A O 1
ATOM 633 N N . LEU A 1 86 ? 12.185 2.146 4.044 1.00 97.06 86 LEU A N 1
ATOM 634 C CA . LEU A 1 86 ? 12.890 3.225 3.343 1.00 97.06 86 LEU A CA 1
ATOM 635 C C . LEU A 1 86 ? 14.088 2.704 2.534 1.00 97.06 86 LEU A C 1
ATOM 637 O O . LEU A 1 86 ? 14.335 3.186 1.427 1.00 97.06 86 LEU A O 1
ATOM 641 N N . GLN A 1 87 ? 14.810 1.697 3.032 1.00 97.12 87 GLN A N 1
ATOM 642 C CA . GLN A 1 87 ? 15.874 1.033 2.272 1.00 97.12 87 GLN A CA 1
ATOM 643 C C . GLN A 1 87 ? 15.319 0.308 1.041 1.00 97.12 87 GLN A C 1
ATOM 645 O O . GLN A 1 87 ? 15.897 0.429 -0.042 1.00 97.12 87 GLN A O 1
ATOM 650 N N . HIS A 1 88 ? 14.186 -0.392 1.163 1.00 97.25 88 HIS A N 1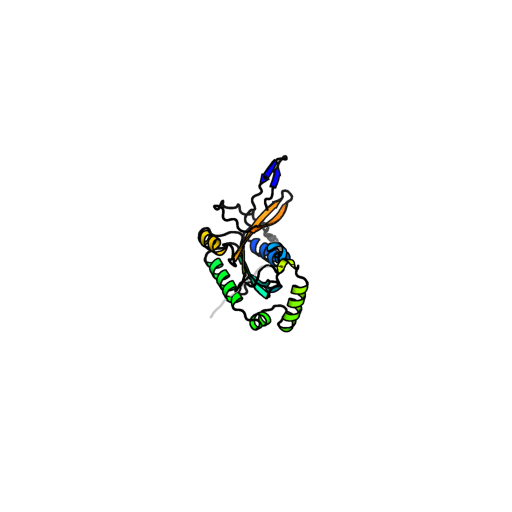
ATOM 651 C CA . HIS A 1 88 ? 13.515 -1.010 0.017 1.00 97.25 88 HIS A CA 1
ATOM 652 C C . HIS A 1 88 ? 13.117 0.029 -1.040 1.00 97.25 88 HIS A C 1
ATOM 654 O O . HIS A 1 88 ? 13.430 -0.157 -2.217 1.00 97.25 88 HIS A O 1
ATOM 660 N N . ALA A 1 89 ? 12.508 1.146 -0.628 1.00 95.88 89 ALA A N 1
ATOM 661 C CA . ALA A 1 89 ? 12.156 2.251 -1.521 1.00 95.88 89 ALA A CA 1
ATOM 662 C C . ALA A 1 89 ? 13.392 2.868 -2.193 1.00 95.88 89 ALA A C 1
ATOM 664 O O . ALA A 1 89 ? 13.418 3.056 -3.409 1.00 95.88 89 ALA A O 1
ATOM 665 N N . GLY A 1 90 ? 14.456 3.116 -1.425 1.00 95.44 90 GLY A N 1
ATOM 666 C CA . GLY A 1 90 ? 15.719 3.629 -1.949 1.00 95.44 90 GLY A CA 1
ATOM 667 C C . GLY A 1 90 ? 16.362 2.685 -2.968 1.00 95.44 90 GLY A C 1
ATOM 668 O O . GLY A 1 90 ? 16.873 3.145 -3.988 1.00 95.44 90 GLY A O 1
ATOM 669 N N . ASN A 1 91 ? 16.323 1.373 -2.724 1.00 95.75 91 ASN A N 1
ATOM 670 C CA . ASN A 1 91 ? 16.806 0.364 -3.668 1.00 95.75 91 ASN A CA 1
ATOM 671 C C . ASN A 1 91 ? 15.963 0.350 -4.948 1.00 95.75 91 ASN A C 1
ATOM 673 O O . ASN A 1 91 ? 16.526 0.394 -6.039 1.00 95.75 91 ASN A O 1
ATOM 677 N N . ALA A 1 92 ? 14.633 0.361 -4.818 1.00 96.38 92 ALA A N 1
ATOM 678 C CA . ALA A 1 92 ? 13.713 0.391 -5.952 1.00 96.38 92 ALA A CA 1
ATOM 679 C C . ALA A 1 92 ? 13.904 1.642 -6.823 1.00 96.38 92 ALA A C 1
ATOM 681 O O . ALA A 1 92 ? 13.918 1.547 -8.046 1.00 96.38 92 ALA A O 1
ATOM 682 N N . ALA A 1 93 ? 14.139 2.799 -6.200 1.00 94.12 93 ALA A N 1
ATOM 683 C CA . ALA A 1 93 ? 14.382 4.067 -6.887 1.00 94.12 93 ALA A CA 1
ATOM 684 C C . ALA A 1 93 ? 15.638 4.067 -7.779 1.00 94.12 93 ALA A C 1
ATOM 686 O O . ALA A 1 93 ? 15.772 4.939 -8.635 1.00 94.12 93 ALA A O 1
ATOM 687 N N . ARG A 1 94 ? 16.566 3.124 -7.571 1.00 94.00 94 ARG A N 1
ATOM 688 C CA . ARG A 1 94 ? 17.808 2.990 -8.350 1.00 94.00 94 ARG A CA 1
ATOM 689 C C . ARG A 1 94 ? 17.763 1.866 -9.383 1.00 94.00 94 ARG A C 1
ATOM 691 O O . ARG A 1 94 ? 18.759 1.671 -10.075 1.00 94.00 94 ARG A O 1
ATOM 698 N N . LEU A 1 95 ? 16.660 1.120 -9.479 1.00 94.75 95 LEU A N 1
ATOM 699 C CA . LEU A 1 95 ? 16.545 0.029 -10.441 1.00 94.75 95 LEU A CA 1
ATOM 700 C C . LEU A 1 95 ? 16.593 0.576 -11.864 1.00 94.75 95 LEU A C 1
ATOM 702 O O . LEU A 1 95 ? 15.808 1.445 -12.246 1.00 94.75 95 LEU A O 1
ATOM 706 N N . SER A 1 96 ? 17.507 0.036 -12.662 1.00 93.56 96 SER A N 1
ATOM 707 C CA . SER A 1 96 ? 17.489 0.241 -14.102 1.00 93.56 96 SER A CA 1
ATOM 708 C C . SER A 1 96 ? 16.399 -0.617 -14.747 1.00 93.56 96 SER A C 1
ATOM 710 O O . SER A 1 96 ? 15.886 -1.571 -14.158 1.00 93.56 96 SER A O 1
ATOM 712 N N . ARG A 1 97 ? 16.090 -0.340 -16.018 1.00 92.56 97 ARG A N 1
ATOM 713 C CA . ARG A 1 97 ? 15.214 -1.214 -16.814 1.00 92.56 97 ARG A CA 1
ATOM 714 C C . ARG A 1 97 ? 15.716 -2.661 -16.841 1.00 92.56 97 ARG A C 1
ATOM 716 O O . ARG A 1 97 ? 14.917 -3.581 -16.739 1.00 92.56 97 ARG A O 1
ATOM 723 N N . VAL A 1 98 ? 17.031 -2.864 -16.951 1.00 96.06 98 VAL A N 1
ATOM 724 C CA . VAL A 1 98 ? 17.635 -4.206 -16.962 1.00 96.06 98 VAL A CA 1
ATOM 725 C C . VAL A 1 98 ? 17.404 -4.917 -15.630 1.00 96.06 98 VAL A C 1
ATOM 727 O O . VAL A 1 98 ? 17.117 -6.113 -15.622 1.00 96.06 98 VAL A O 1
ATOM 730 N N . ASP A 1 99 ? 17.478 -4.193 -14.513 1.00 96.12 99 ASP A N 1
ATOM 731 C CA . ASP A 1 99 ? 17.199 -4.769 -13.196 1.00 96.12 99 ASP A CA 1
ATOM 732 C C . ASP A 1 99 ? 15.724 -5.159 -13.061 1.00 96.12 99 ASP A C 1
ATOM 734 O O . ASP A 1 99 ? 15.427 -6.240 -12.554 1.00 96.12 99 ASP A O 1
ATOM 738 N N . LEU A 1 100 ? 14.802 -4.330 -13.568 1.00 95.62 100 LEU A N 1
ATOM 739 C CA . LEU A 1 100 ? 13.367 -4.639 -13.585 1.00 95.62 100 LEU A CA 1
ATOM 740 C C . LEU A 1 100 ? 13.066 -5.906 -14.395 1.00 95.62 100 LEU A C 1
ATOM 742 O O . LEU A 1 100 ? 12.397 -6.797 -13.878 1.00 95.62 100 LEU A O 1
ATOM 746 N N . LEU A 1 101 ? 13.628 -6.030 -15.602 1.00 96.25 101 LEU A N 1
ATOM 747 C CA . LEU A 1 101 ? 13.476 -7.218 -16.451 1.00 96.25 101 LEU A CA 1
ATOM 748 C C . LEU A 1 101 ? 13.954 -8.495 -15.747 1.00 96.25 101 LEU A C 1
ATOM 750 O O . LEU A 1 101 ? 13.272 -9.514 -15.780 1.00 96.25 101 LEU A O 1
ATOM 754 N N . ARG A 1 102 ? 15.108 -8.441 -15.068 1.00 95.56 102 ARG A N 1
ATOM 755 C CA . ARG A 1 102 ? 15.649 -9.586 -14.309 1.00 95.56 102 ARG A CA 1
ATOM 756 C C . ARG A 1 102 ? 14.834 -9.924 -13.064 1.00 95.56 102 ARG A C 1
ATOM 758 O O . ARG A 1 102 ? 14.837 -11.069 -12.628 1.00 95.56 102 ARG A O 1
ATOM 765 N N . THR A 1 103 ? 14.199 -8.922 -12.464 1.00 94.75 103 THR A N 1
ATOM 766 C CA . THR A 1 103 ? 13.430 -9.072 -11.222 1.00 94.75 103 THR A CA 1
ATOM 767 C C . THR A 1 103 ? 12.007 -9.561 -11.491 1.00 94.75 103 THR A C 1
ATOM 769 O O . THR A 1 103 ? 11.369 -10.093 -10.581 1.00 94.75 103 THR A O 1
ATOM 772 N N . TYR A 1 104 ? 11.508 -9.381 -12.716 1.00 97.06 104 TYR A N 1
ATOM 773 C CA . TYR A 1 104 ? 10.128 -9.667 -13.072 1.00 97.06 104 TYR A CA 1
ATOM 774 C C . TYR A 1 104 ? 9.777 -11.153 -12.949 1.00 97.06 104 TYR A C 1
ATOM 776 O O . TYR A 1 104 ? 10.390 -12.007 -13.590 1.00 97.06 104 TYR A O 1
ATOM 784 N N . GLN A 1 105 ? 8.749 -11.459 -12.156 1.00 94.06 105 GLN A N 1
ATOM 785 C CA . GLN A 1 105 ? 8.307 -12.835 -11.903 1.00 94.06 105 GLN A CA 1
ATOM 786 C C . GLN A 1 105 ? 7.717 -13.536 -13.133 1.00 94.06 105 GLN A C 1
ATOM 788 O O . GLN A 1 105 ? 7.804 -14.759 -13.208 1.00 94.06 105 GLN A O 1
ATOM 793 N N . GLY A 1 106 ? 7.173 -12.791 -14.102 1.00 93.94 106 GLY A N 1
ATOM 794 C CA . GLY A 1 106 ? 6.713 -13.346 -15.383 1.00 93.94 106 GLY A CA 1
ATOM 795 C C . GLY A 1 106 ? 7.847 -13.700 -16.356 1.00 93.94 106 GLY A C 1
ATOM 796 O O . GLY A 1 106 ? 7.603 -14.343 -17.372 1.00 93.94 106 GLY A O 1
ATOM 797 N N . GLY A 1 107 ? 9.094 -13.333 -16.035 1.00 96.25 107 GLY A N 1
ATOM 798 C CA . GLY A 1 107 ? 10.269 -13.555 -16.877 1.00 96.25 107 GLY A CA 1
ATOM 799 C C . GLY A 1 107 ? 10.570 -12.384 -17.814 1.00 96.25 107 GLY A C 1
ATOM 800 O O . GLY A 1 107 ? 9.674 -11.729 -18.340 1.00 96.25 107 GLY A O 1
ATOM 801 N N . ALA A 1 108 ? 11.860 -12.119 -18.036 1.00 96.69 108 ALA A N 1
ATOM 802 C CA . ALA A 1 108 ? 12.329 -10.931 -18.753 1.00 96.69 108 ALA A CA 1
ATOM 803 C C . ALA A 1 108 ? 11.708 -10.758 -20.153 1.00 96.69 108 ALA A C 1
ATOM 805 O O . ALA A 1 108 ? 11.406 -9.633 -20.542 1.00 96.69 108 ALA A O 1
ATOM 806 N N . ASP A 1 109 ? 11.478 -11.856 -20.877 1.00 97.00 109 ASP A N 1
ATOM 807 C CA . ASP A 1 109 ? 10.952 -11.826 -22.248 1.00 97.00 109 ASP A CA 1
ATOM 808 C C . ASP A 1 109 ? 9.478 -11.385 -22.322 1.00 97.00 109 ASP A C 1
ATOM 810 O O . ASP A 1 109 ? 9.049 -10.840 -23.339 1.00 97.00 109 ASP A O 1
ATOM 814 N N . ALA A 1 110 ? 8.703 -11.591 -21.251 1.00 97.25 110 ALA A N 1
ATOM 815 C CA . ALA A 1 110 ? 7.278 -11.261 -21.204 1.00 97.25 110 ALA A CA 1
ATOM 816 C C . ALA A 1 110 ? 7.015 -9.810 -20.763 1.00 97.25 110 ALA A C 1
ATOM 818 O O . ALA A 1 110 ? 6.035 -9.197 -21.186 1.00 97.25 110 ALA A O 1
ATOM 819 N N . PHE A 1 111 ? 7.937 -9.223 -19.989 1.00 97.38 111 PHE A N 1
ATOM 820 C CA . PHE A 1 111 ? 7.759 -7.932 -19.315 1.00 97.38 111 PHE A CA 1
ATOM 821 C C . PHE A 1 111 ? 7.250 -6.809 -20.227 1.00 97.38 111 PHE A C 1
ATOM 823 O O . PHE A 1 111 ? 6.327 -6.090 -19.860 1.00 97.38 111 PHE A O 1
ATOM 830 N N . ASP A 1 112 ? 7.852 -6.627 -21.406 1.00 95.31 112 ASP A N 1
ATOM 831 C CA . ASP A 1 112 ? 7.504 -5.510 -22.293 1.00 95.31 112 ASP A CA 1
ATOM 832 C C . ASP A 1 112 ? 6.099 -5.647 -22.890 1.00 95.31 112 ASP A C 1
ATOM 834 O O . ASP A 1 112 ? 5.453 -4.638 -23.181 1.00 95.31 112 ASP A O 1
ATOM 838 N N . THR A 1 113 ? 5.634 -6.880 -23.092 1.00 97.00 113 THR A N 1
ATOM 839 C CA . THR A 1 113 ? 4.271 -7.157 -23.551 1.00 97.00 113 THR A CA 1
ATOM 840 C C . THR A 1 113 ? 3.295 -6.972 -22.402 1.00 97.00 113 THR A C 1
ATOM 842 O O . THR A 1 113 ? 2.387 -6.154 -22.519 1.00 97.00 113 THR A O 1
ATOM 845 N N . ASP A 1 114 ? 3.560 -7.604 -21.262 1.00 96.81 114 ASP A N 1
ATOM 846 C CA . ASP A 1 114 ? 2.678 -7.554 -20.096 1.00 96.81 114 ASP A CA 1
ATOM 847 C C . ASP A 1 114 ? 2.513 -6.121 -19.570 1.00 96.81 114 ASP A C 1
ATOM 849 O O . ASP A 1 114 ? 1.410 -5.689 -19.230 1.00 96.81 114 ASP A O 1
ATOM 853 N N . PHE A 1 115 ? 3.598 -5.341 -19.544 1.00 95.00 115 PHE A N 1
ATOM 854 C CA . PHE A 1 115 ? 3.553 -3.952 -19.097 1.00 95.00 115 PHE A CA 1
ATOM 855 C C . PHE A 1 115 ? 2.819 -3.040 -20.088 1.00 95.00 115 PHE A C 1
ATOM 857 O O . PHE A 1 115 ? 2.156 -2.088 -19.672 1.00 95.00 115 PHE A O 1
ATOM 864 N N . ARG A 1 116 ? 2.912 -3.311 -21.396 1.00 94.75 116 ARG A N 1
ATOM 865 C CA . ARG A 1 116 ? 2.142 -2.578 -22.412 1.00 94.75 116 ARG A CA 1
ATOM 866 C C . ARG A 1 116 ? 0.653 -2.870 -22.263 1.00 94.75 116 ARG A C 1
ATOM 868 O O . ARG A 1 116 ? -0.123 -1.928 -22.136 1.00 94.75 116 ARG A O 1
ATOM 875 N N . ASP A 1 117 ? 0.288 -4.145 -22.181 1.00 94.69 117 ASP A N 1
ATOM 876 C CA . ASP A 1 117 ? -1.101 -4.582 -22.031 1.00 94.69 117 ASP A CA 1
ATOM 877 C C . ASP A 1 117 ? -1.721 -4.011 -20.745 1.00 94.69 117 ASP A C 1
ATOM 879 O O . ASP A 1 117 ? -2.846 -3.511 -20.752 1.00 94.69 117 ASP A O 1
ATOM 883 N N . PHE A 1 118 ? -0.954 -3.988 -19.651 1.00 93.00 118 PHE A N 1
ATOM 884 C CA . PHE A 1 118 ? -1.333 -3.319 -18.407 1.00 93.00 118 PHE A CA 1
ATOM 885 C C . PHE A 1 118 ? -1.623 -1.823 -18.600 1.00 93.00 118 PHE A C 1
ATOM 887 O O . PHE A 1 118 ? -2.639 -1.315 -18.117 1.00 93.00 118 PHE A O 1
ATOM 894 N N . ARG A 1 119 ? -0.739 -1.098 -19.298 1.00 90.31 119 ARG A N 1
ATOM 895 C CA . ARG A 1 119 ? -0.913 0.341 -19.544 1.00 90.31 119 ARG A CA 1
ATOM 896 C C . ARG A 1 119 ? -2.133 0.626 -20.410 1.00 90.31 119 ARG A C 1
ATOM 898 O O . ARG A 1 119 ? -2.827 1.604 -20.142 1.00 90.31 119 ARG A O 1
ATOM 905 N N . ASP A 1 120 ? -2.406 -0.225 -21.391 1.00 89.88 120 ASP A N 1
ATOM 906 C CA . ASP A 1 120 ? -3.551 -0.083 -22.294 1.00 89.88 120 ASP A CA 1
ATOM 907 C C . ASP A 1 120 ? -4.892 -0.319 -21.575 1.00 89.88 120 ASP A C 1
ATOM 909 O O . ASP A 1 120 ? -5.920 0.232 -21.969 1.00 89.88 120 ASP A O 1
ATOM 913 N N . GLN A 1 121 ? -4.886 -1.081 -20.476 1.00 86.44 121 GLN A N 1
ATOM 914 C CA . GLN A 1 121 ? -6.057 -1.313 -19.622 1.00 86.44 121 GLN A CA 1
ATOM 915 C C . GLN A 1 121 ? -6.266 -0.229 -18.552 1.00 86.44 121 GLN A C 1
ATOM 917 O O . GLN A 1 121 ? -7.297 -0.219 -17.872 1.00 86.44 121 GLN A O 1
ATOM 922 N N . ALA A 1 122 ? -5.306 0.676 -18.348 1.00 77.81 122 ALA A N 1
ATOM 923 C CA . ALA A 1 122 ? -5.386 1.667 -17.284 1.00 77.81 122 ALA A CA 1
ATOM 924 C C . ALA A 1 122 ? -6.376 2.806 -17.609 1.00 77.81 122 ALA A C 1
ATOM 926 O O . ALA A 1 122 ? -6.343 3.362 -18.708 1.00 77.81 122 ALA A O 1
ATOM 927 N N . PRO A 1 123 ? -7.228 3.232 -16.652 1.00 70.56 123 PRO A N 1
ATOM 928 C CA . PRO A 1 123 ? -8.096 4.389 -16.848 1.00 70.56 123 PRO A CA 1
ATOM 929 C C . PRO A 1 123 ? -7.280 5.653 -17.156 1.00 70.56 123 PRO A C 1
ATOM 931 O O . PRO A 1 123 ? -6.333 5.971 -16.437 1.00 70.56 123 PRO A O 1
ATOM 934 N N . LEU A 1 124 ? -7.692 6.429 -18.166 1.00 60.38 124 LEU A N 1
ATOM 935 C CA . LEU A 1 124 ? -6.995 7.654 -18.606 1.00 60.38 124 LEU A CA 1
ATOM 936 C C . LEU A 1 124 ? -6.787 8.695 -17.483 1.00 60.38 124 LEU A C 1
ATOM 938 O O . LEU A 1 124 ? -5.844 9.482 -17.534 1.00 60.38 124 LEU A O 1
ATOM 942 N N . SER A 1 125 ? -7.621 8.679 -16.438 1.00 56.03 125 SER A N 1
ATOM 943 C CA . SER A 1 125 ? -7.485 9.553 -15.263 1.00 56.03 125 SER A CA 1
ATOM 944 C C . SER A 1 125 ? -6.260 9.252 -14.389 1.00 56.03 125 SER A C 1
ATOM 946 O O . SER A 1 125 ? -5.867 10.111 -13.605 1.00 56.03 125 SER A O 1
ATOM 948 N N . ALA A 1 126 ? -5.631 8.079 -14.524 1.00 54.88 126 ALA A N 1
ATOM 949 C CA . ALA A 1 126 ? -4.456 7.694 -13.734 1.00 54.88 126 ALA A CA 1
ATOM 950 C C . ALA A 1 126 ? -3.170 8.445 -14.144 1.00 54.88 126 ALA A C 1
ATOM 952 O O . ALA A 1 126 ? -2.189 8.442 -13.409 1.00 54.88 126 ALA A O 1
ATOM 953 N N . ALA A 1 127 ? -3.163 9.117 -15.301 1.00 51.22 127 ALA A N 1
ATOM 954 C CA . ALA A 1 127 ? -1.979 9.774 -15.862 1.00 51.22 127 ALA A CA 1
ATOM 955 C C . ALA A 1 127 ? -1.656 11.161 -15.257 1.00 51.22 127 ALA A C 1
ATOM 957 O O . ALA A 1 127 ? -0.783 11.862 -15.767 1.00 51.22 127 ALA A O 1
ATOM 958 N N . GLN A 1 128 ? -2.362 11.602 -14.209 1.00 48.91 128 GLN A N 1
ATOM 959 C CA . GLN A 1 128 ? -2.338 13.010 -13.779 1.00 48.91 128 GLN A CA 1
ATOM 960 C C . GLN A 1 128 ? -1.169 13.405 -12.869 1.00 48.91 128 GLN A C 1
ATOM 962 O O . GLN A 1 128 ? -0.970 14.594 -12.620 1.00 48.91 128 GLN A O 1
ATOM 967 N N . THR A 1 129 ? -0.353 12.456 -12.416 1.00 53.69 129 THR A N 1
ATOM 968 C CA . THR A 1 129 ? 0.847 12.785 -11.641 1.00 53.69 129 THR A CA 1
ATOM 969 C C . THR A 1 129 ? 2.047 12.731 -12.575 1.00 53.69 129 THR A C 1
ATOM 971 O O . THR A 1 129 ? 2.459 11.656 -13.004 1.00 53.69 129 THR A O 1
ATOM 974 N N . GLY A 1 130 ? 2.595 13.896 -12.934 1.00 53.47 130 GLY A N 1
ATOM 975 C CA . GLY A 1 130 ? 3.845 13.971 -13.694 1.00 53.47 130 GLY A CA 1
ATOM 976 C C . GLY A 1 130 ? 4.971 13.179 -13.006 1.00 53.47 130 GLY A C 1
ATOM 977 O O . GLY A 1 130 ? 4.869 12.875 -11.816 1.00 53.47 130 GLY A O 1
ATOM 978 N N . PRO A 1 131 ? 6.052 12.828 -13.719 1.00 53.97 131 PRO A N 1
ATOM 979 C CA . PRO A 1 131 ? 7.100 11.974 -13.177 1.00 53.97 131 PRO A CA 1
ATOM 980 C C . PRO A 1 131 ? 7.818 12.676 -12.018 1.00 53.97 131 PRO A C 1
ATOM 982 O O . PRO A 1 131 ? 8.707 13.501 -12.225 1.00 53.97 131 PRO A O 1
ATOM 985 N N . LEU A 1 132 ? 7.444 12.348 -10.779 1.00 62.59 132 LEU A N 1
ATOM 986 C CA . LEU A 1 132 ? 8.298 12.632 -9.633 1.00 62.59 132 LEU A CA 1
ATOM 987 C C . LEU A 1 132 ? 9.442 11.604 -9.634 1.00 62.59 132 LEU A C 1
ATOM 989 O O . LEU A 1 132 ? 9.181 10.406 -9.770 1.00 62.59 132 LEU A O 1
ATOM 993 N N . PRO A 1 133 ? 10.701 12.036 -9.462 1.00 69.81 133 PRO A N 1
ATOM 994 C CA . PRO A 1 133 ? 11.837 11.123 -9.414 1.00 69.81 133 PRO A CA 1
ATOM 995 C C . PRO A 1 133 ? 11.746 10.197 -8.192 1.00 69.81 133 PRO A C 1
ATOM 997 O O . PRO A 1 133 ? 11.315 10.624 -7.124 1.00 69.81 133 PRO A O 1
ATOM 1000 N N . GLY A 1 134 ? 12.201 8.950 -8.323 1.00 86.12 134 GLY A N 1
ATOM 1001 C CA . GLY A 1 134 ? 12.280 7.982 -7.220 1.00 86.12 134 GLY A CA 1
ATOM 1002 C C . GLY A 1 134 ? 11.110 6.997 -7.145 1.00 86.12 134 GLY A C 1
ATOM 1003 O O . GLY A 1 134 ? 10.318 6.886 -8.079 1.00 86.12 134 GLY A O 1
ATOM 1004 N N . ALA A 1 135 ? 11.014 6.266 -6.034 1.00 92.62 135 ALA A N 1
ATOM 1005 C CA . ALA A 1 135 ? 10.012 5.226 -5.809 1.00 92.62 135 ALA A CA 1
ATOM 1006 C C . ALA A 1 135 ? 8.957 5.664 -4.788 1.00 92.62 135 ALA A C 1
ATOM 1008 O O . ALA A 1 135 ? 9.291 6.241 -3.753 1.00 92.62 135 ALA A O 1
ATOM 1009 N N . ARG A 1 136 ? 7.692 5.326 -5.043 1.00 93.56 136 ARG A N 1
ATOM 1010 C CA . ARG A 1 136 ? 6.629 5.458 -4.037 1.00 93.56 136 ARG A CA 1
ATOM 1011 C C . ARG A 1 136 ? 6.739 4.333 -3.018 1.00 93.56 136 ARG A C 1
ATOM 1013 O O . ARG A 1 136 ? 7.072 3.207 -3.376 1.00 93.56 136 ARG A O 1
ATOM 1020 N N . LEU A 1 137 ? 6.462 4.645 -1.761 1.00 95.50 137 LEU A N 1
ATOM 1021 C CA . LEU A 1 137 ? 6.462 3.709 -0.647 1.00 95.50 137 LEU A CA 1
ATOM 1022 C C . LEU A 1 137 ? 5.072 3.672 -0.015 1.00 95.50 137 LEU A C 1
ATOM 1024 O O . LEU A 1 137 ? 4.608 4.669 0.529 1.00 95.50 137 LEU A O 1
ATOM 1028 N N . LEU A 1 138 ? 4.442 2.506 -0.049 1.00 95.00 138 LEU A N 1
ATOM 1029 C CA . LEU A 1 138 ? 3.200 2.201 0.641 1.00 95.00 138 LEU A CA 1
ATOM 1030 C C . LEU A 1 138 ? 3.504 1.314 1.850 1.00 95.00 138 LEU A C 1
ATOM 1032 O O . LEU A 1 138 ? 3.962 0.181 1.702 1.00 95.00 138 LEU A O 1
ATOM 1036 N N . LEU A 1 139 ? 3.226 1.815 3.046 1.00 95.88 139 LEU A N 1
ATOM 1037 C CA . LEU A 1 139 ? 3.312 1.043 4.281 1.00 95.88 139 LEU A CA 1
ATOM 1038 C C . LEU A 1 139 ? 1.919 0.563 4.672 1.00 95.88 139 LEU A C 1
ATOM 1040 O O . LEU A 1 139 ? 0.992 1.363 4.789 1.00 95.88 139 LEU A O 1
ATOM 1044 N N . VAL A 1 140 ? 1.782 -0.732 4.922 1.00 94.75 140 VAL A N 1
ATOM 1045 C CA . VAL A 1 140 ? 0.546 -1.345 5.408 1.00 94.75 140 VAL A CA 1
ATOM 1046 C C . VAL A 1 140 ? 0.810 -1.937 6.787 1.00 94.75 140 VAL A C 1
ATOM 1048 O O . VAL A 1 140 ? 1.656 -2.822 6.935 1.00 94.75 140 VAL A O 1
ATOM 1051 N N . CYS A 1 141 ? 0.098 -1.452 7.804 1.00 94.75 141 CYS A N 1
ATOM 1052 C CA . CYS A 1 141 ? 0.324 -1.879 9.184 1.00 94.75 141 CYS A CA 1
ATOM 1053 C C . CYS A 1 141 ? -0.943 -2.000 10.020 1.00 94.75 141 CYS A C 1
ATOM 1055 O O . CYS A 1 141 ? -1.955 -1.386 9.708 1.00 94.75 141 CYS A O 1
ATOM 1057 N N . ALA A 1 142 ? -0.912 -2.789 11.095 1.00 92.88 142 ALA A N 1
ATOM 1058 C CA . ALA A 1 142 ? -1.987 -2.782 12.087 1.00 92.88 142 ALA A CA 1
ATOM 1059 C C . ALA A 1 142 ? -1.761 -1.681 13.129 1.00 92.88 142 ALA A C 1
ATOM 1061 O O . ALA A 1 142 ? -2.689 -0.986 13.537 1.00 92.88 142 ALA A O 1
ATOM 1062 N N . GLU A 1 143 ? -0.531 -1.473 13.564 1.00 92.25 143 GLU A N 1
ATOM 1063 C CA . GLU A 1 143 ? -0.200 -0.479 14.577 1.00 92.25 143 GLU A CA 1
ATOM 1064 C C . GLU A 1 143 ? 1.020 0.324 14.154 1.00 92.25 143 GLU A C 1
ATOM 1066 O O . GLU A 1 143 ? 1.862 -0.164 13.404 1.00 92.25 143 GLU A O 1
ATOM 1071 N N . VAL A 1 144 ? 1.099 1.561 14.637 1.00 93.62 144 VAL A N 1
ATOM 1072 C CA . VAL A 1 144 ? 2.301 2.376 14.515 1.00 93.62 144 VAL A CA 1
ATOM 1073 C C . VAL A 1 144 ? 2.811 2.668 15.910 1.00 93.62 144 VAL A C 1
ATOM 1075 O O . VAL A 1 144 ? 2.051 3.137 16.760 1.00 93.62 144 VAL A O 1
ATOM 1078 N N . ASP A 1 145 ? 4.088 2.381 16.133 1.00 94.19 145 ASP A N 1
ATOM 1079 C CA . ASP A 1 145 ? 4.751 2.678 17.389 1.00 94.19 145 ASP A CA 1
ATOM 1080 C C . ASP A 1 145 ? 4.726 4.201 17.629 1.00 94.19 145 ASP A C 1
ATOM 1082 O O . ASP A 1 145 ? 5.104 4.976 16.738 1.00 94.19 145 ASP A O 1
ATOM 1086 N N . PRO A 1 146 ? 4.297 4.671 18.816 1.00 92.06 146 PRO A N 1
ATOM 1087 C CA . PRO A 1 146 ? 4.324 6.089 19.154 1.00 92.06 146 PRO A CA 1
ATOM 1088 C C . PRO A 1 146 ? 5.687 6.761 18.935 1.00 92.06 146 PRO A C 1
ATOM 1090 O O . PRO A 1 146 ? 5.724 7.945 18.608 1.00 92.06 146 PRO A O 1
ATOM 1093 N N . GLN A 1 147 ? 6.799 6.029 19.068 1.00 93.62 147 GLN A N 1
ATOM 1094 C CA . GLN A 1 147 ? 8.154 6.557 18.882 1.00 93.62 147 GLN A CA 1
ATOM 1095 C C . GLN A 1 147 ? 8.452 6.990 17.444 1.00 93.62 147 GLN A C 1
ATOM 1097 O O . GLN A 1 147 ? 9.309 7.849 17.240 1.00 93.62 147 GLN A O 1
ATOM 1102 N N . VAL A 1 148 ? 7.762 6.430 16.445 1.00 95.69 148 VAL A N 1
ATOM 1103 C CA . VAL A 1 148 ? 7.963 6.801 15.034 1.00 95.69 148 VAL A CA 1
ATOM 1104 C C . VAL A 1 148 ? 6.876 7.720 14.492 1.00 95.69 148 VAL A C 1
ATOM 1106 O O . VAL A 1 148 ? 6.915 8.065 13.311 1.00 95.69 148 VAL A O 1
ATOM 1109 N N . MET A 1 149 ? 5.917 8.149 15.319 1.00 92.94 149 MET A N 1
ATOM 1110 C CA . MET A 1 149 ? 4.782 8.942 14.841 1.00 92.94 149 MET A CA 1
ATOM 1111 C C . MET A 1 149 ? 5.181 10.247 14.172 1.00 92.94 149 MET A C 1
ATOM 1113 O O . MET A 1 149 ? 4.694 10.524 13.076 1.00 92.94 149 MET A O 1
ATOM 1117 N N . ASP A 1 150 ? 6.103 10.998 14.766 1.00 93.44 150 ASP A N 1
ATOM 1118 C CA . ASP A 1 150 ? 6.559 12.266 14.192 1.00 93.44 150 ASP A CA 1
ATOM 1119 C C . ASP A 1 150 ? 7.325 12.048 12.879 1.00 93.44 150 ASP A C 1
ATOM 1121 O O . ASP A 1 150 ? 7.137 12.783 11.910 1.00 93.44 150 ASP A O 1
ATOM 1125 N N . ALA A 1 151 ? 8.132 10.984 12.803 1.00 94.88 151 ALA A N 1
ATOM 1126 C CA . ALA A 1 151 ? 8.847 10.621 11.582 1.00 94.88 151 ALA A CA 1
ATOM 1127 C C . ALA A 1 151 ? 7.875 10.226 10.460 1.00 94.88 151 ALA A C 1
ATOM 1129 O O . ALA A 1 151 ? 8.000 10.694 9.328 1.00 94.88 151 ALA A O 1
ATOM 1130 N N . VAL A 1 152 ? 6.871 9.405 10.773 1.00 95.19 152 VAL A N 1
ATOM 1131 C CA . VAL A 1 152 ? 5.820 9.014 9.827 1.00 95.19 152 VAL A CA 1
ATOM 1132 C C . VAL A 1 152 ? 4.991 10.226 9.400 1.00 95.19 152 VAL A C 1
ATOM 1134 O O . VAL A 1 152 ? 4.657 10.342 8.223 1.00 95.19 152 VAL A O 1
ATOM 1137 N N . ALA A 1 153 ? 4.680 11.145 10.315 1.00 93.00 153 ALA A N 1
ATOM 1138 C CA . ALA A 1 153 ? 3.971 12.380 9.998 1.00 93.00 153 ALA A CA 1
ATOM 1139 C C . ALA A 1 153 ? 4.742 13.233 8.987 1.00 93.00 153 ALA A C 1
ATOM 1141 O O . ALA A 1 153 ? 4.185 13.608 7.955 1.00 93.00 153 ALA A O 1
ATOM 1142 N N . PHE A 1 154 ? 6.032 13.452 9.240 1.00 93.62 154 PHE A N 1
ATOM 1143 C CA . PHE A 1 154 ? 6.920 14.197 8.351 1.00 93.62 154 PHE A CA 1
ATOM 1144 C C . PHE A 1 154 ? 7.052 13.544 6.965 1.00 93.62 154 PHE A C 1
ATOM 1146 O O . PHE A 1 154 ? 6.985 14.211 5.932 1.00 93.62 154 PHE A O 1
ATOM 1153 N N . LEU A 1 155 ? 7.198 12.216 6.913 1.00 93.69 155 LEU A N 1
ATOM 1154 C CA . LEU A 1 155 ? 7.343 11.478 5.653 1.00 93.69 155 LEU A CA 1
ATOM 1155 C C . LEU A 1 155 ? 6.078 11.492 4.785 1.00 93.69 155 LEU A C 1
ATOM 1157 O O . LEU A 1 155 ? 6.182 11.270 3.581 1.00 93.69 155 LEU A O 1
ATOM 1161 N N . ARG A 1 156 ? 4.908 11.753 5.375 1.00 92.00 156 ARG A N 1
ATOM 1162 C CA . ARG A 1 156 ? 3.602 11.775 4.697 1.00 92.00 156 ARG A CA 1
ATOM 1163 C C . ARG A 1 156 ? 3.124 13.178 4.321 1.00 92.00 156 ARG A C 1
ATOM 1165 O O . ARG A 1 156 ? 1.984 13.329 3.881 1.00 92.00 156 ARG A O 1
ATOM 1172 N N . GLU A 1 157 ? 3.950 14.206 4.513 1.00 88.75 157 GLU A N 1
ATOM 1173 C CA . GLU A 1 157 ? 3.611 15.565 4.090 1.00 88.75 157 GLU A CA 1
ATOM 1174 C C . GLU A 1 157 ? 3.262 15.618 2.587 1.00 88.75 157 GLU A C 1
ATOM 1176 O O . GLU A 1 157 ? 3.800 14.838 1.792 1.00 88.75 157 GLU A O 1
ATOM 1181 N N . PRO A 1 158 ? 2.379 16.537 2.155 1.00 81.75 158 PRO A N 1
ATOM 1182 C CA . PRO A 1 158 ? 2.031 16.684 0.745 1.00 81.75 158 PRO A CA 1
ATOM 1183 C C . PRO A 1 158 ? 3.266 16.799 -0.161 1.00 81.75 158 PRO A C 1
ATOM 1185 O O . PRO A 1 158 ? 4.207 17.533 0.132 1.00 81.75 158 PRO A O 1
ATOM 1188 N N . GLY A 1 159 ? 3.265 16.067 -1.278 1.00 76.62 159 GLY A N 1
ATOM 1189 C CA . GLY A 1 159 ? 4.396 16.011 -2.214 1.00 76.62 159 GLY A CA 1
ATOM 1190 C C . GLY A 1 159 ? 5.491 15.002 -1.842 1.00 76.62 159 GLY A C 1
ATOM 1191 O O . GLY A 1 159 ? 6.442 14.825 -2.609 1.00 76.62 159 GLY A O 1
ATOM 1192 N N . ARG A 1 160 ? 5.371 14.307 -0.704 1.00 82.25 160 ARG A N 1
ATOM 1193 C CA . ARG A 1 160 ? 6.217 13.156 -0.367 1.00 82.25 160 ARG A CA 1
ATOM 1194 C C . ARG A 1 160 ? 5.700 11.870 -1.012 1.00 82.25 160 ARG A C 1
ATOM 1196 O O . ARG A 1 160 ? 4.599 11.806 -1.544 1.00 82.25 160 ARG A O 1
ATOM 1203 N N . GLN A 1 161 ? 6.550 10.846 -0.994 1.00 88.44 161 GLN A N 1
ATOM 1204 C CA . GLN A 1 161 ? 6.337 9.581 -1.706 1.00 88.44 161 GLN A CA 1
ATOM 1205 C C . GLN A 1 161 ? 5.885 8.454 -0.772 1.00 88.44 161 GLN A C 1
ATOM 1207 O O . GLN A 1 161 ? 5.878 7.306 -1.201 1.00 88.44 161 GLN A O 1
ATOM 1212 N N . VAL A 1 162 ? 5.572 8.761 0.493 1.00 93.88 162 VAL A N 1
ATOM 1213 C CA . VAL A 1 162 ? 5.224 7.769 1.514 1.00 93.88 162 VAL A CA 1
ATOM 1214 C C . VAL A 1 162 ? 3.741 7.859 1.850 1.00 93.88 162 VAL A C 1
ATOM 1216 O O . VAL A 1 162 ? 3.250 8.892 2.303 1.00 93.88 162 VAL A O 1
ATOM 1219 N N . GLU A 1 163 ? 3.046 6.745 1.676 1.00 92.75 163 GLU A N 1
ATOM 1220 C CA . GLU A 1 163 ? 1.655 6.545 2.060 1.00 92.75 163 GLU A CA 1
ATOM 1221 C C . GLU A 1 163 ? 1.593 5.468 3.144 1.00 92.75 163 GLU A C 1
ATOM 1223 O O . GLU A 1 163 ? 2.357 4.504 3.124 1.00 92.75 163 GLU A O 1
ATOM 1228 N N . VAL A 1 164 ? 0.696 5.631 4.117 1.00 94.69 164 VAL A N 1
ATOM 1229 C CA . VAL A 1 164 ? 0.524 4.657 5.202 1.00 94.69 164 VAL A CA 1
ATOM 1230 C C . VAL A 1 164 ? -0.945 4.307 5.324 1.00 94.69 164 VAL A C 1
ATOM 1232 O O . VAL A 1 164 ? -1.775 5.186 5.577 1.00 94.69 164 VAL A O 1
ATOM 1235 N N . LEU A 1 165 ? -1.241 3.024 5.159 1.00 93.06 165 LEU A N 1
ATOM 1236 C CA . LEU A 1 165 ? -2.548 2.425 5.362 1.00 93.06 165 LEU A CA 1
ATOM 1237 C C . LEU A 1 165 ? -2.529 1.617 6.656 1.00 93.06 165 LEU A C 1
ATOM 1239 O O . LEU A 1 165 ? -1.628 0.812 6.906 1.00 93.06 165 LEU A O 1
ATOM 1243 N N . GLN A 1 166 ? -3.545 1.841 7.477 1.00 92.44 166 GLN A N 1
ATOM 1244 C CA . GLN A 1 166 ? -3.760 1.117 8.709 1.00 92.44 166 GLN A CA 1
ATOM 1245 C C . GLN A 1 166 ? -4.872 0.087 8.520 1.00 92.44 166 GLN A C 1
ATOM 1247 O O . GLN A 1 166 ? 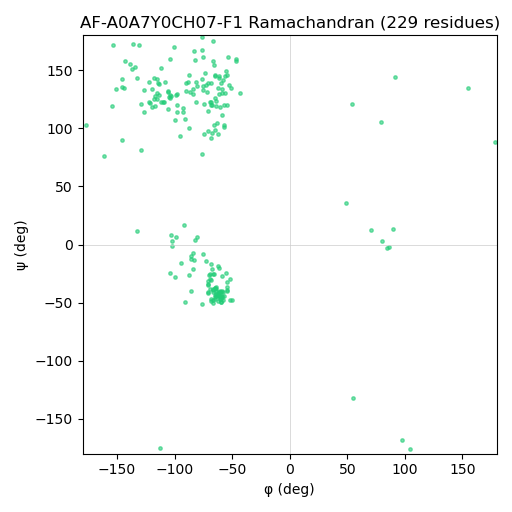-5.970 0.418 8.073 1.00 92.44 166 GLN A O 1
ATOM 1252 N N . ILE A 1 167 ? -4.576 -1.155 8.889 1.00 91.94 167 ILE A N 1
ATOM 1253 C CA . ILE A 1 167 ? -5.509 -2.272 8.898 1.00 91.94 167 ILE A CA 1
ATOM 1254 C C . ILE A 1 167 ? -6.189 -2.345 10.268 1.00 91.94 167 ILE A C 1
ATOM 1256 O O . ILE A 1 167 ? -5.543 -2.295 11.322 1.00 91.94 167 ILE A O 1
ATOM 1260 N N . GLY A 1 168 ? -7.509 -2.471 10.258 1.00 90.25 168 GLY A N 1
ATOM 1261 C CA . GLY A 1 168 ? -8.339 -2.792 11.410 1.00 90.25 168 GLY A CA 1
ATOM 1262 C C . GLY A 1 168 ? -9.313 -3.923 11.096 1.00 90.25 168 GLY A C 1
ATOM 1263 O O . GLY A 1 168 ? -9.457 -4.342 9.952 1.00 90.25 168 GLY A O 1
ATOM 1264 N N . VAL A 1 169 ? -9.997 -4.422 12.119 1.00 90.00 169 VAL A N 1
ATOM 1265 C CA . VAL A 1 169 ? -11.011 -5.469 11.982 1.00 90.00 169 VAL A CA 1
ATOM 1266 C C . VAL A 1 169 ? -12.309 -5.012 12.616 1.00 90.00 169 VAL A C 1
ATOM 1268 O O . VAL A 1 169 ? -12.331 -4.543 13.754 1.00 90.00 169 VAL A O 1
ATOM 1271 N N . VAL A 1 170 ? -13.403 -5.208 11.894 1.00 88.38 170 VAL A N 1
ATOM 1272 C CA . VAL A 1 170 ? -14.761 -5.039 12.400 1.00 88.38 170 VAL A CA 1
ATOM 1273 C C . VAL A 1 170 ? -15.446 -6.399 12.391 1.00 88.38 170 VAL A C 1
ATOM 1275 O O . VAL A 1 170 ? -15.407 -7.123 11.396 1.00 88.38 170 VAL A O 1
ATOM 1278 N N . ARG A 1 171 ? -16.070 -6.767 13.508 1.00 86.31 171 ARG A N 1
ATOM 1279 C CA . ARG A 1 171 ? -16.904 -7.968 13.601 1.00 86.31 171 ARG A CA 1
ATOM 1280 C C . ARG A 1 171 ? -18.363 -7.545 13.584 1.00 86.31 171 ARG A C 1
ATOM 1282 O O . ARG A 1 171 ? -18.744 -6.676 14.360 1.00 86.31 171 ARG A O 1
ATOM 1289 N N . ALA A 1 172 ? -19.153 -8.156 12.714 1.00 82.62 172 ALA A N 1
ATOM 1290 C CA . ALA A 1 172 ? -20.599 -8.013 12.757 1.00 82.62 172 ALA A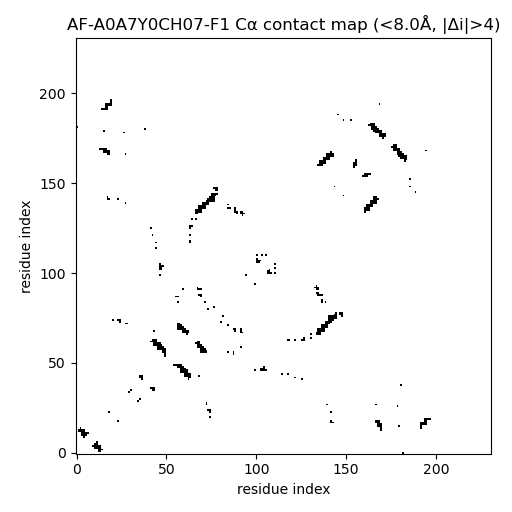 CA 1
ATOM 1291 C C . ALA A 1 172 ? -21.211 -8.961 13.793 1.00 82.62 172 ALA A C 1
ATOM 1293 O O . ALA A 1 172 ? -20.631 -9.992 14.145 1.00 82.62 172 ALA A O 1
ATOM 1294 N N . VAL A 1 173 ? -22.420 -8.620 14.238 1.00 79.00 173 VAL A N 1
ATOM 1295 C CA . VAL A 1 173 ? -23.224 -9.416 15.181 1.00 79.00 173 VAL A CA 1
ATOM 1296 C C . VAL A 1 173 ? -23.530 -10.831 14.679 1.00 79.00 173 VAL A C 1
ATOM 1298 O O . VAL A 1 173 ? -23.677 -11.751 15.474 1.00 79.00 173 VAL A O 1
ATOM 1301 N N . ASP A 1 174 ? -23.564 -11.028 13.360 1.00 81.94 174 ASP A N 1
ATOM 1302 C CA . ASP A 1 174 ? -23.765 -12.329 12.711 1.00 81.94 174 ASP A CA 1
ATOM 1303 C C . ASP A 1 174 ? -22.481 -13.177 12.607 1.00 81.94 174 ASP A C 1
ATOM 1305 O O . ASP A 1 174 ? -22.486 -14.258 12.018 1.00 81.94 174 ASP A O 1
ATOM 1309 N N . GLY A 1 175 ? -21.373 -12.695 13.173 1.00 81.88 175 GLY A N 1
ATOM 1310 C CA . GLY A 1 175 ? -20.085 -13.380 13.188 1.00 81.88 175 GLY A CA 1
ATOM 1311 C C . GLY A 1 175 ? -19.219 -13.134 11.953 1.00 81.88 175 GLY A C 1
ATOM 1312 O O . GLY A 1 175 ? -18.077 -13.605 11.928 1.00 81.88 175 GLY A O 1
ATOM 1313 N N . ARG A 1 176 ? -19.696 -12.380 10.950 1.00 87.75 176 ARG A N 1
ATOM 1314 C CA . ARG A 1 176 ? -18.857 -11.983 9.811 1.00 87.75 176 ARG A CA 1
ATOM 1315 C C . ARG A 1 176 ? -17.728 -11.065 10.264 1.00 87.75 176 ARG A C 1
ATOM 1317 O O . ARG A 1 176 ? -17.876 -10.238 11.166 1.00 87.75 176 ARG A O 1
ATOM 1324 N N . ARG A 1 177 ? -16.583 -11.217 9.604 1.00 88.00 177 ARG A N 1
ATOM 1325 C CA . ARG A 1 177 ? -15.361 -10.466 9.870 1.00 88.00 177 ARG A CA 1
ATOM 1326 C C . ARG A 1 177 ? -15.033 -9.602 8.664 1.00 88.00 177 ARG A C 1
ATOM 1328 O O . ARG A 1 177 ? -14.905 -10.114 7.557 1.00 88.00 177 ARG A O 1
ATOM 1335 N N . TYR A 1 178 ? -14.883 -8.311 8.905 1.00 89.31 178 TYR A N 1
ATOM 1336 C CA . TYR A 1 178 ? -14.544 -7.312 7.906 1.00 89.31 178 TYR A CA 1
ATOM 1337 C C . TYR A 1 178 ? -13.172 -6.744 8.215 1.00 89.31 178 TYR A C 1
ATOM 1339 O O . TYR A 1 178 ? -12.859 -6.475 9.376 1.00 89.31 178 TYR A O 1
ATOM 1347 N N . VAL A 1 179 ? -12.373 -6.541 7.173 1.00 89.94 179 VAL A N 1
ATOM 1348 C CA . VAL A 1 179 ? -11.102 -5.837 7.294 1.00 89.94 179 VAL A CA 1
ATOM 1349 C C . VAL A 1 179 ? -11.319 -4.390 6.870 1.00 89.94 179 VAL A C 1
ATOM 1351 O O . VAL A 1 179 ? -11.754 -4.121 5.753 1.00 89.94 179 VAL A O 1
ATOM 1354 N N . ASP A 1 180 ? -11.055 -3.469 7.790 1.00 90.06 180 ASP A N 1
ATOM 1355 C CA . ASP A 1 180 ? -10.987 -2.040 7.507 1.00 90.06 180 ASP A CA 1
ATOM 1356 C C . ASP A 1 180 ? -9.571 -1.704 7.045 1.00 90.06 180 ASP A C 1
ATOM 1358 O O . ASP A 1 180 ? -8.597 -2.094 7.690 1.00 90.06 180 ASP A O 1
ATOM 1362 N N . VAL A 1 181 ? -9.460 -0.971 5.942 1.00 90.81 181 VAL A N 1
ATOM 1363 C CA . VAL A 1 181 ? -8.194 -0.406 5.482 1.00 90.81 181 VAL A CA 1
ATOM 1364 C C . VAL A 1 181 ? -8.411 1.078 5.277 1.00 90.81 181 VAL A C 1
ATOM 1366 O O . VAL A 1 181 ? -9.188 1.500 4.421 1.00 90.81 181 VAL A O 1
ATOM 1369 N N . SER A 1 182 ? -7.730 1.872 6.089 1.00 89.69 182 SER A N 1
ATOM 1370 C CA . SER A 1 182 ? -7.910 3.317 6.120 1.00 89.69 182 SER A CA 1
ATOM 1371 C C . SER A 1 182 ? -6.553 4.015 6.095 1.00 89.69 182 SER A C 1
ATOM 1373 O O . SER A 1 182 ? -5.614 3.531 6.730 1.00 89.69 182 SER A O 1
ATOM 1375 N N . PRO A 1 183 ? -6.408 5.166 5.412 1.00 90.88 183 PRO A N 1
ATOM 1376 C CA . PRO A 1 183 ? -5.217 5.992 5.556 1.00 90.88 183 PRO A CA 1
ATOM 1377 C C . PRO A 1 183 ? -4.958 6.296 7.029 1.00 90.88 183 PRO A C 1
ATOM 1379 O O . PRO A 1 183 ? -5.888 6.621 7.769 1.00 90.88 183 PRO A O 1
ATOM 1382 N N . LEU A 1 184 ? -3.698 6.214 7.452 1.00 90.12 184 LEU A N 1
ATOM 1383 C CA . LEU A 1 184 ? -3.321 6.483 8.834 1.00 90.12 184 LEU A CA 1
ATOM 1384 C C . LEU A 1 184 ? -3.771 7.897 9.229 1.00 90.12 184 LEU A C 1
ATOM 1386 O O . LEU A 1 184 ? -3.337 8.894 8.641 1.00 90.12 184 LEU A O 1
ATOM 1390 N N . VAL A 1 185 ? -4.617 7.988 10.248 1.00 83.69 185 VAL A N 1
ATOM 1391 C CA . VAL A 1 185 ? -5.042 9.261 10.829 1.00 83.69 185 VAL A CA 1
ATOM 1392 C C . VAL A 1 185 ? -4.193 9.512 12.068 1.00 83.69 185 VAL A C 1
ATOM 1394 O O . VAL A 1 185 ? -4.299 8.794 13.056 1.00 83.69 185 VAL A O 1
ATOM 1397 N N . LEU A 1 186 ? -3.358 10.549 12.018 1.00 71.31 186 LEU A N 1
ATOM 1398 C CA . LEU A 1 186 ? -2.522 10.973 13.140 1.00 71.31 186 LEU A CA 1
ATOM 1399 C C . LEU A 1 186 ? -3.397 11.707 14.167 1.00 71.31 186 LEU A C 1
ATOM 1401 O O . LEU A 1 186 ? -3.462 12.934 14.199 1.00 71.31 186 LEU A O 1
ATOM 1405 N N . ARG A 1 187 ? -4.153 10.957 14.968 1.00 60.78 187 ARG A N 1
ATOM 1406 C CA . ARG A 1 187 ? -4.789 11.459 16.195 1.00 60.78 187 ARG A CA 1
ATOM 1407 C C . ARG A 1 187 ? -4.123 10.790 17.391 1.00 60.78 187 ARG A C 1
ATOM 1409 O O . ARG A 1 187 ? -3.609 9.684 17.255 1.00 60.78 187 ARG A O 1
ATOM 1416 N N . GLN A 1 188 ? -4.118 11.474 18.541 1.00 53.47 188 GLN A N 1
ATOM 1417 C CA . GLN A 1 188 ? -3.579 10.939 19.798 1.00 53.47 188 GLN A CA 1
ATOM 1418 C C . GLN A 1 188 ? -4.013 9.477 19.985 1.00 53.47 188 GLN A C 1
ATOM 1420 O O . GLN A 1 188 ? -5.202 9.186 19.820 1.00 53.47 188 GLN A O 1
ATOM 1425 N N . PRO A 1 189 ? -3.079 8.559 20.292 1.00 52.31 189 PRO A N 1
ATOM 1426 C CA . PRO A 1 189 ? -3.355 7.135 20.256 1.00 52.31 189 PRO A CA 1
ATOM 1427 C C . PRO A 1 189 ? -4.279 6.764 21.415 1.00 52.31 189 PRO A C 1
ATOM 1429 O O . PRO A 1 189 ? -3.843 6.525 22.539 1.00 52.31 189 PRO A O 1
ATOM 1432 N N . ALA A 1 190 ? -5.576 6.671 21.141 1.00 59.97 190 ALA A N 1
ATOM 1433 C CA . ALA A 1 190 ? -6.406 5.762 21.907 1.00 59.97 190 ALA A CA 1
ATOM 1434 C C . ALA A 1 190 ? -5.962 4.347 21.514 1.00 59.97 190 ALA A C 1
ATOM 1436 O O . ALA A 1 190 ? -5.998 3.994 20.332 1.00 59.97 190 ALA A O 1
ATOM 1437 N N . ARG A 1 191 ? -5.496 3.545 22.481 1.00 66.00 191 ARG A N 1
ATOM 1438 C CA . ARG A 1 191 ? -5.191 2.130 22.227 1.00 66.00 191 ARG A CA 1
ATOM 1439 C C . ARG A 1 191 ? -6.435 1.473 21.634 1.00 66.00 191 ARG A C 1
ATOM 1441 O O . ARG A 1 191 ? -7.490 1.470 22.268 1.00 66.00 191 ARG A O 1
ATOM 1448 N N . ARG A 1 192 ? -6.309 0.930 20.423 1.00 77.12 192 ARG A N 1
ATOM 1449 C CA . ARG A 1 192 ? -7.378 0.141 19.807 1.00 77.12 192 ARG A CA 1
ATOM 1450 C C . ARG A 1 192 ? -7.480 -1.186 20.551 1.00 77.12 192 ARG A C 1
ATOM 1452 O O . ARG A 1 192 ? -6.464 -1.779 20.910 1.00 77.12 192 ARG A O 1
ATOM 1459 N N . THR A 1 193 ? -8.699 -1.643 20.801 1.00 81.06 193 THR A N 1
ATOM 1460 C CA . THR A 1 193 ? -8.930 -2.991 21.324 1.00 81.06 193 THR A CA 1
ATOM 1461 C C . THR A 1 193 ? -8.402 -4.021 20.330 1.00 81.06 193 THR A C 1
ATOM 1463 O O . THR A 1 193 ? -8.452 -3.808 19.120 1.00 81.06 193 THR A O 1
ATOM 1466 N N . VAL A 1 194 ? -7.860 -5.128 20.834 1.00 79.00 194 VAL A N 1
ATOM 1467 C CA . VAL A 1 194 ? -7.374 -6.232 19.996 1.00 79.00 194 VAL A CA 1
ATOM 1468 C C . VAL A 1 194 ? -8.526 -7.188 19.727 1.00 79.00 194 VAL A C 1
ATOM 1470 O O . VAL A 1 194 ? -9.324 -7.479 20.620 1.00 79.00 194 VAL A O 1
ATOM 1473 N N . GLU A 1 195 ? -8.609 -7.683 18.497 1.00 81.81 195 GLU A N 1
ATOM 1474 C CA . GLU A 1 195 ? -9.578 -8.696 18.110 1.00 81.81 195 GLU A CA 1
ATOM 1475 C C . GLU A 1 195 ? -9.450 -9.942 19.010 1.00 81.81 195 GLU A C 1
ATOM 1477 O O . GLU A 1 195 ? -8.347 -10.472 19.176 1.00 81.81 195 GLU A O 1
ATOM 1482 N N . PRO A 1 196 ? -10.556 -10.461 19.576 1.00 75.81 196 PRO A N 1
ATOM 1483 C CA . PRO A 1 196 ? -10.501 -11.663 20.394 1.00 75.81 196 PRO A CA 1
ATOM 1484 C C . PRO A 1 196 ? -10.054 -12.861 19.547 1.00 75.81 196 PRO A C 1
ATOM 1486 O O . PRO A 1 196 ? -10.720 -13.246 18.578 1.00 75.81 196 PRO A O 1
ATOM 1489 N N . THR A 1 197 ? -8.928 -13.464 19.934 1.00 67.69 197 THR A N 1
ATOM 1490 C CA . THR A 1 197 ? -8.445 -14.726 19.372 1.00 67.69 197 THR A CA 1
ATOM 1491 C C . THR A 1 197 ? -9.360 -15.846 19.852 1.00 67.69 197 THR A C 1
ATOM 1493 O O . THR A 1 197 ? -9.395 -16.160 21.043 1.00 67.69 197 THR A O 1
ATOM 1496 N N . SER A 1 198 ? -10.093 -16.487 18.944 1.00 54.34 198 SER A N 1
ATOM 1497 C CA . SER A 1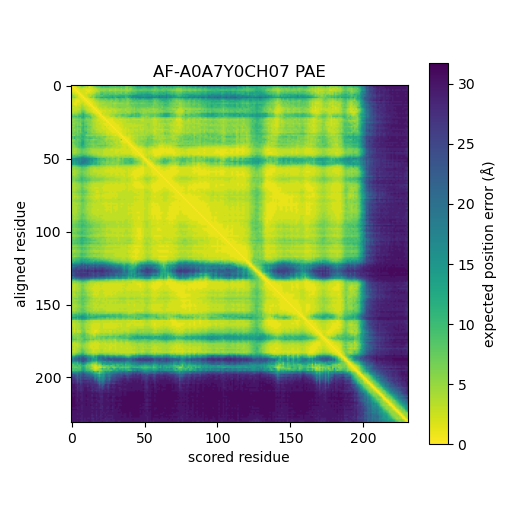 198 ? -10.753 -17.750 19.258 1.00 54.34 198 SER A CA 1
ATOM 1498 C C . SER A 1 198 ? -9.671 -18.810 19.469 1.00 54.34 198 SER A C 1
ATOM 1500 O O . SER A 1 198 ? -9.150 -19.401 18.526 1.00 54.34 198 SER A O 1
ATOM 1502 N N . LEU A 1 199 ? -9.295 -19.042 20.730 1.00 45.25 199 LEU A N 1
ATOM 1503 C CA . LEU A 1 199 ? -8.490 -20.199 21.103 1.00 45.25 199 LEU A CA 1
ATOM 1504 C C . LEU A 1 199 ? -9.311 -21.446 20.768 1.00 45.25 199 LEU A C 1
ATOM 1506 O O . LEU A 1 199 ? -10.161 -21.882 21.545 1.00 45.25 199 LEU A O 1
ATOM 1510 N N . ARG A 1 200 ? -9.088 -22.022 19.585 1.00 48.28 200 ARG A N 1
ATOM 1511 C CA . ARG A 1 200 ? -9.588 -23.355 19.265 1.00 48.28 200 ARG A CA 1
ATOM 1512 C C . ARG A 1 200 ? -8.797 -24.321 20.139 1.00 48.28 200 ARG A C 1
ATOM 1514 O O . ARG A 1 200 ? -7.704 -24.735 19.772 1.00 48.28 200 ARG A O 1
ATOM 1521 N N . LEU A 1 201 ? -9.326 -24.617 21.327 1.00 45.25 201 LEU A N 1
ATOM 1522 C CA . LEU A 1 201 ? -8.779 -25.623 22.226 1.00 45.25 201 LEU A CA 1
ATOM 1523 C C . LEU A 1 201 ? -8.740 -26.945 21.450 1.00 45.25 201 LEU A C 1
ATOM 1525 O O . LEU A 1 201 ? -9.772 -27.583 21.226 1.00 45.25 201 LEU A O 1
ATOM 1529 N N . VAL A 1 202 ? -7.561 -27.325 20.961 1.00 46.69 202 VAL A N 1
ATOM 1530 C CA . VAL A 1 202 ? -7.348 -28.632 20.350 1.00 46.69 202 VAL A CA 1
ATOM 1531 C C . VAL A 1 202 ? -7.535 -29.639 21.477 1.00 46.69 202 VAL A C 1
ATOM 1533 O O . VAL A 1 202 ? -6.671 -29.778 22.340 1.00 46.69 202 VAL A O 1
ATOM 1536 N N . ARG A 1 203 ? -8.694 -30.309 21.515 1.00 43.56 203 ARG A N 1
ATOM 1537 C CA . ARG A 1 203 ? -8.878 -31.506 22.341 1.00 43.56 203 ARG A CA 1
ATOM 1538 C C . ARG A 1 203 ? -7.808 -32.500 21.907 1.00 43.56 203 ARG A C 1
ATOM 1540 O O . ARG A 1 203 ? -7.947 -33.133 20.864 1.00 43.56 203 ARG A O 1
ATOM 1547 N N . GLN A 1 204 ? -6.754 -32.633 22.702 1.00 41.41 204 GLN A N 1
ATOM 1548 C CA . GLN A 1 204 ? -5.886 -33.796 22.637 1.00 41.41 204 GLN A CA 1
ATOM 1549 C C . GLN A 1 204 ? -6.779 -35.010 22.909 1.00 41.41 204 GLN A C 1
ATOM 1551 O O . GLN A 1 204 ? -7.344 -35.145 23.994 1.00 41.41 204 GLN A O 1
ATOM 1556 N N . HIS A 1 205 ? -6.991 -35.850 21.896 1.00 37.66 205 HIS A N 1
ATOM 1557 C CA . HIS A 1 205 ? -7.553 -37.176 22.110 1.00 37.66 205 HIS A CA 1
ATOM 1558 C C . HIS A 1 205 ? -6.552 -37.951 22.968 1.00 37.66 205 HIS A C 1
ATOM 1560 O O . HIS A 1 205 ? -5.499 -38.361 22.484 1.00 37.66 205 HIS A O 1
ATOM 1566 N N . ALA A 1 206 ? -6.866 -38.109 24.253 1.00 44.28 206 ALA A N 1
ATOM 1567 C CA . ALA A 1 206 ? -6.235 -39.123 25.077 1.00 44.28 206 ALA A CA 1
ATOM 1568 C C . ALA A 1 206 ? -6.564 -40.486 24.452 1.00 44.28 206 ALA A C 1
ATOM 1570 O O . ALA A 1 206 ? -7.735 -40.837 24.300 1.00 44.28 206 ALA A O 1
ATOM 1571 N N . ALA A 1 207 ? -5.529 -41.213 24.033 1.00 40.84 207 ALA A N 1
ATOM 1572 C CA . ALA A 1 207 ? -5.663 -42.580 23.556 1.00 40.84 207 ALA A CA 1
ATOM 1573 C C . ALA A 1 207 ? -6.255 -43.460 24.676 1.00 40.84 207 ALA A C 1
ATOM 1575 O O . ALA A 1 207 ? -5.845 -43.305 25.832 1.00 40.84 207 ALA A O 1
ATOM 1576 N N . PRO A 1 208 ? -7.190 -44.381 24.383 1.00 39.44 208 PRO A N 1
ATOM 1577 C CA . PRO A 1 208 ? -7.686 -45.307 25.389 1.00 39.44 208 PRO A CA 1
ATOM 1578 C C . PRO A 1 208 ? -6.567 -46.276 25.778 1.00 39.44 208 PRO A C 1
ATOM 1580 O O . PRO A 1 208 ? -6.043 -47.012 24.942 1.00 39.44 208 PRO A O 1
ATOM 1583 N N . ALA A 1 209 ? -6.202 -46.267 27.057 1.00 49.44 209 ALA A N 1
ATOM 1584 C CA . ALA A 1 209 ? -5.446 -47.341 27.672 1.00 49.44 209 ALA A CA 1
ATOM 1585 C C . ALA A 1 209 ? -6.397 -48.522 27.880 1.00 49.44 209 ALA A C 1
ATOM 1587 O O . ALA A 1 209 ? -7.114 -48.560 28.872 1.00 49.44 209 ALA A O 1
ATOM 1588 N N . ASP A 1 210 ? -6.416 -49.462 26.940 1.00 46.62 210 ASP A N 1
ATOM 1589 C CA . ASP A 1 210 ? -7.084 -50.743 27.148 1.00 46.62 210 ASP A CA 1
ATOM 1590 C C . ASP A 1 210 ? -6.313 -51.853 26.433 1.00 46.62 210 ASP A C 1
ATOM 1592 O O . ASP A 1 210 ? -6.523 -52.128 25.259 1.00 46.62 210 ASP A O 1
ATOM 1596 N N . HIS A 1 211 ? -5.363 -52.458 27.149 1.00 39.12 211 HIS A N 1
ATOM 1597 C CA . HIS A 1 211 ? -4.936 -53.843 26.935 1.00 39.12 211 HIS A CA 1
ATOM 1598 C C . HIS A 1 211 ? -4.207 -54.353 28.185 1.00 39.12 211 HIS A C 1
ATOM 1600 O O . HIS A 1 211 ? -2.986 -54.483 28.238 1.00 39.12 211 HIS A O 1
ATOM 1606 N N . LEU A 1 212 ? -4.994 -54.660 29.215 1.00 42.34 212 LEU A N 1
ATOM 1607 C CA . LEU A 1 212 ? -4.576 -55.461 30.362 1.00 42.34 212 LEU A CA 1
ATOM 1608 C C . LEU A 1 212 ? -5.615 -56.566 30.573 1.00 42.34 212 LEU A C 1
ATOM 1610 O O . LEU A 1 212 ? -6.508 -56.429 31.396 1.00 42.34 212 LEU A O 1
ATOM 1614 N N . ALA A 1 213 ? -5.513 -57.654 29.806 1.00 41.19 213 ALA A N 1
ATOM 1615 C CA . ALA A 1 213 ? -6.024 -58.969 30.204 1.00 41.19 213 ALA A CA 1
ATOM 1616 C C . ALA A 1 213 ? -5.682 -60.025 29.149 1.00 41.19 213 ALA A C 1
ATOM 1618 O O . ALA A 1 213 ? -6.356 -60.114 28.128 1.00 41.19 213 ALA A O 1
ATOM 1619 N N . SER A 1 214 ? -4.669 -60.853 29.412 1.00 39.12 214 SER A N 1
ATOM 1620 C CA . SER A 1 214 ? -4.783 -62.325 29.349 1.00 39.12 214 SER A CA 1
ATOM 1621 C C . SER A 1 214 ? -3.432 -62.985 29.658 1.00 39.12 214 SER A C 1
ATOM 1623 O O . SER A 1 214 ? -2.629 -63.286 28.783 1.00 39.12 214 SER A O 1
ATOM 1625 N N . LEU A 1 215 ? -3.187 -63.228 30.948 1.00 48.00 215 LEU A N 1
ATOM 1626 C CA . LEU A 1 215 ? -2.241 -64.248 31.410 1.00 48.00 215 LEU A CA 1
ATOM 1627 C C . LEU A 1 215 ? -2.965 -65.605 31.435 1.00 48.00 215 LEU A C 1
ATOM 1629 O O . LEU A 1 215 ? -4.047 -65.669 32.026 1.00 48.00 215 LEU A O 1
ATOM 1633 N N . PRO A 1 216 ? -2.390 -66.708 30.926 1.00 42.00 216 PRO A N 1
ATOM 1634 C CA . PRO A 1 216 ? -2.832 -68.040 31.309 1.00 42.00 216 PRO A CA 1
ATOM 1635 C C . PRO A 1 216 ? -2.144 -68.467 32.616 1.00 42.00 216 PRO A C 1
ATOM 1637 O O . PRO A 1 216 ? -0.925 -68.378 32.765 1.00 42.00 216 PRO A O 1
ATOM 1640 N N . ARG A 1 217 ? -2.953 -68.929 33.577 1.00 38.81 217 ARG A N 1
ATOM 1641 C CA . ARG A 1 217 ? -2.516 -69.542 34.841 1.00 38.81 217 ARG A CA 1
ATOM 1642 C C . ARG A 1 217 ? -1.960 -70.958 34.623 1.00 38.81 217 ARG A C 1
ATOM 1644 O O . ARG A 1 217 ? -2.438 -71.700 33.774 1.00 38.81 217 ARG A O 1
ATOM 1651 N N . LEU A 1 218 ? -0.988 -71.285 35.478 1.00 45.84 218 LEU A N 1
ATOM 1652 C CA . LEU A 1 218 ? -0.248 -72.540 35.657 1.00 45.84 218 LEU A CA 1
ATOM 1653 C C . LEU A 1 218 ? -1.088 -73.830 35.711 1.00 45.84 218 LEU A C 1
ATOM 1655 O O . LEU A 1 218 ? -2.190 -73.836 36.257 1.00 45.84 218 LEU A O 1
ATOM 1659 N N . ALA A 1 219 ? -0.420 -74.952 35.413 1.00 42.62 219 ALA A N 1
ATOM 1660 C CA . ALA A 1 219 ? -0.525 -76.158 36.240 1.00 42.62 219 ALA A CA 1
ATOM 1661 C C . ALA A 1 219 ? 0.862 -76.821 36.460 1.00 42.62 219 ALA A C 1
ATOM 1663 O O . ALA A 1 219 ? 1.743 -76.652 35.616 1.00 42.62 219 ALA A O 1
ATOM 1664 N N . PRO A 1 220 ? 1.082 -77.530 37.589 1.00 53.09 220 PRO A N 1
ATOM 1665 C CA . PRO A 1 220 ? 2.402 -77.953 38.064 1.00 53.09 220 PRO A CA 1
ATOM 1666 C C . PRO A 1 220 ? 2.689 -79.450 37.834 1.00 53.09 220 PRO A C 1
ATOM 1668 O O . PRO A 1 220 ? 1.769 -80.264 37.784 1.00 53.09 220 PRO A O 1
ATOM 1671 N N . SER A 1 221 ? 3.968 -79.840 37.829 1.00 42.41 221 SER A N 1
ATOM 1672 C CA . SER A 1 221 ? 4.376 -81.221 38.123 1.00 42.41 221 SER A CA 1
ATOM 1673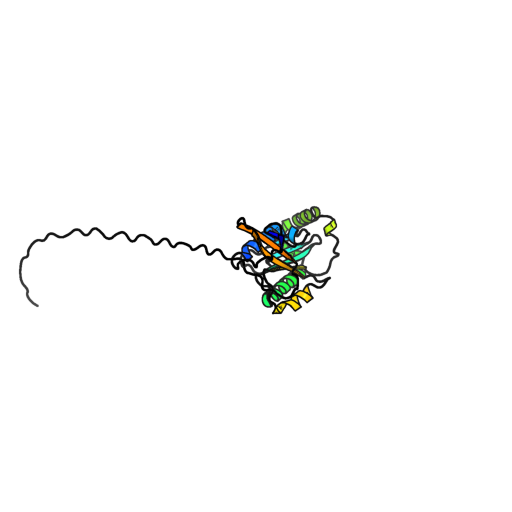 C C . SER A 1 221 ? 5.722 -81.285 38.858 1.00 42.41 221 SER A C 1
ATOM 1675 O O . SER A 1 221 ? 6.669 -80.569 38.543 1.00 42.41 221 SER A O 1
ATOM 1677 N N . THR A 1 222 ? 5.702 -82.145 39.871 1.00 44.09 222 THR A N 1
ATOM 1678 C CA . THR A 1 222 ? 6.545 -82.407 41.052 1.00 44.09 222 THR A CA 1
ATOM 1679 C C . THR A 1 222 ? 7.982 -82.937 40.778 1.00 44.09 222 THR A C 1
ATOM 1681 O O . THR A 1 222 ? 8.338 -83.176 39.628 1.00 44.09 222 THR A O 1
ATOM 1684 N N . PRO A 1 223 ? 8.832 -83.091 41.827 1.00 60.94 223 PRO A N 1
ATOM 1685 C CA . PRO A 1 223 ? 10.294 -82.971 41.763 1.00 60.94 223 PRO A CA 1
ATOM 1686 C C . PRO A 1 223 ? 11.044 -84.313 41.716 1.00 60.94 223 PRO A C 1
ATOM 1688 O O . PRO A 1 223 ? 10.485 -85.355 42.049 1.00 60.94 223 PRO A O 1
ATOM 1691 N N . ALA A 1 224 ? 12.356 -84.267 41.451 1.00 39.97 224 ALA A N 1
ATOM 1692 C CA . ALA A 1 224 ? 13.285 -85.296 41.918 1.00 39.97 224 ALA A CA 1
ATOM 1693 C C . ALA A 1 224 ? 14.711 -84.757 42.146 1.00 39.97 224 ALA A C 1
ATOM 1695 O O . ALA A 1 224 ? 15.287 -84.027 41.347 1.00 39.97 224 ALA A O 1
ATOM 1696 N N . HIS A 1 225 ? 15.227 -85.159 43.300 1.00 40.94 225 HIS A N 1
ATOM 1697 C CA . HIS A 1 225 ? 16.557 -85.011 43.880 1.00 40.94 225 HIS A CA 1
ATOM 1698 C C . HIS A 1 225 ? 17.687 -85.561 42.981 1.00 40.94 225 HIS A C 1
ATOM 1700 O O . HIS A 1 225 ? 17.513 -86.636 42.415 1.00 40.94 225 HIS A O 1
ATOM 1706 N N . ALA A 1 226 ? 18.874 -84.930 42.977 1.00 40.72 226 ALA A N 1
ATOM 1707 C CA . ALA A 1 226 ? 20.114 -85.499 43.549 1.00 40.72 226 ALA A CA 1
ATOM 1708 C C . ALA A 1 226 ? 21.430 -84.946 42.943 1.00 40.72 226 ALA A C 1
ATOM 1710 O O . ALA A 1 226 ? 21.640 -84.982 41.738 1.00 40.72 226 ALA A O 1
ATOM 1711 N N . ARG A 1 227 ? 22.359 -84.637 43.866 1.00 40.72 227 ARG A N 1
ATOM 1712 C CA . ARG A 1 227 ? 23.827 -84.843 43.820 1.00 40.72 227 ARG A CA 1
ATOM 1713 C C . ARG A 1 227 ? 24.749 -83.886 43.030 1.00 40.72 227 ARG A C 1
ATOM 1715 O O . ARG A 1 227 ? 24.957 -84.019 41.835 1.00 40.72 227 ARG A O 1
ATOM 1722 N N . ASN A 1 228 ? 25.451 -83.058 43.818 1.00 40.53 228 ASN A N 1
ATOM 1723 C CA . ASN A 1 228 ? 26.898 -82.747 43.728 1.00 40.53 228 ASN A CA 1
ATOM 1724 C C . ASN A 1 228 ? 27.759 -84.032 43.575 1.00 40.53 228 ASN A C 1
ATOM 1726 O O . ASN A 1 228 ? 27.269 -85.077 44.024 1.00 40.53 228 ASN A O 1
ATOM 1730 N N . PRO A 1 229 ? 29.032 -84.009 43.083 1.00 53.00 229 PRO A N 1
ATOM 1731 C CA . PRO A 1 229 ? 30.107 -83.138 43.618 1.00 53.00 229 PRO A CA 1
ATOM 1732 C C . PRO A 1 229 ? 31.277 -82.709 42.673 1.00 53.00 229 PRO A C 1
ATOM 1734 O O . PRO A 1 229 ? 31.433 -83.250 41.589 1.00 53.00 229 PRO A O 1
ATOM 1737 N N . VAL A 1 230 ? 32.111 -81.777 43.189 1.00 47.06 230 VAL A N 1
ATOM 1738 C CA . VAL A 1 230 ? 33.602 -81.644 43.117 1.00 47.06 230 VAL A CA 1
ATOM 1739 C C . VAL A 1 230 ? 34.248 -81.647 41.711 1.00 47.06 230 VAL A C 1
ATOM 1741 O O . VAL A 1 230 ? 34.139 -82.602 40.956 1.00 47.06 230 VAL A O 1
ATOM 1744 N N . THR A 1 231 ? 34.984 -80.608 41.298 1.00 50.47 231 THR A N 1
ATOM 1745 C CA . THR A 1 231 ? 36.321 -80.203 41.790 1.00 50.47 231 THR A CA 1
ATOM 1746 C C . THR A 1 231 ? 36.606 -78.752 41.418 1.00 50.47 231 THR A C 1
ATOM 1748 O O . THR A 1 231 ? 36.160 -78.350 40.322 1.00 50.47 231 THR A O 1
#

Nearest PDB structures (foldseek):
  5gkh-assembly1_B  TM=6.464E-01  e=1.904E-03  Thermococcus kodakarensis KOD1
  5ekp-assembly1_B  TM=5.597E-01  e=6.596E+00  Synechocystis sp. PCC 6803 substr. Kazusa
  6gos-assembly1_1  TM=3.740E-01  e=5.481E+00  Escherichia coli str. K-12 substr. MG1655
  8jr0-assembly1_G  TM=2.084E-01  e=1.245E+00  Mycobacterium tuberculosis
  6gri-assembly1_2-2  TM=2.009E-01  e=1.919E+00  Escherichia coli

Sequence (231 aa):
MPIFELDEGRPVLVQPMQPAPGSFAADSSALVAEHLTSLLGEQLFPVRGRHGDAPGPHLLALDTTGRPVVVDVMQILDGESLVRALQHAGNAARLSRVDLLRTYQGGADAFDTDFRDFRDQAPLSAAQTGPLPGARLLLVCAEVDPQVMDAVAFLREPGRQVEVLQIGVVRAVDGRRYVDVSPLVLRQPARRTVEPTSLRLVRQHAAPADHLASLPRLAPSTPAHARNPVT

Secondary structure (DSSP, 8-state):
--EEEEETTEEEEEPPBBPPTTTHHHHHHHHHHHHHHHHHSS--EEEEE--TT-SS-SEEEE-TTS-EEEEEEEEEE-HHHHHHHHHHHHHHTT--HHHHHHH-TT-TTTHHHHHHHHHHTS-GGGGGS---SS-EEEEEEEEE-GGGHHHHHHHTSTT-SEEEEEEEEEE-TTS-EEEEEEE------PPPPBPP---------PPP------PPPP-------------

Radius of gyration: 30.66 Å; Cα contacts (8 Å, |Δi|>4): 307; chains: 1; bounding box: 68×102×67 Å

Foldseek 3Di:
DWDFDQDVNDTDTDDFFQEDPVCQVVVVLCCCVPPVCVQVVWDWAWFDADDDPDDAARTWTAGLVRAIEGEHEDAEADPVSVVSLVVRQQVSLPDDPVNSLVSGPVHNVCVVVSSVVSNVPTDPVSPPDDDDRTYAYEYEYQYYDPVCLVVLVVQPPPPHRYWYWHWGWDADPVGDIDIDIDTDDPDDDPDGHHDDDPPPPPPPPDDDPDDPDDDDDDDDDDDDDDDDDDD

Mean predicted aligned error: 11.72 Å

pLDDT: mean 81.09, std 18.21, range [37.66, 97.88]

Solvent-accessible surface area (backbone atoms only — not comparable to full-atom values): 14205 Å² total; per-residue (Å²): 129,92,49,67,45,68,58,97,82,41,81,40,80,58,77,54,16,28,54,34,89,87,46,43,67,61,55,52,48,51,42,56,74,76,38,43,40,75,75,70,74,44,69,66,48,80,33,35,72,50,61,88,89,50,86,75,46,48,28,37,26,22,40,78,88,66,42,35,33,31,33,36,74,40,65,58,40,36,67,67,53,50,53,52,48,52,49,46,22,56,53,49,43,66,56,47,73,69,51,48,32,73,54,25,74,84,35,54,88,44,44,70,56,55,53,47,57,52,44,75,70,49,64,79,80,72,69,76,69,72,92,68,88,54,32,32,31,39,39,38,23,48,42,68,38,76,91,36,45,67,59,54,50,62,46,48,40,92,94,52,51,42,46,49,36,31,39,24,31,42,75,46,96,88,69,50,77,43,78,44,78,38,71,64,72,96,59,86,83,70,83,62,56,67,43,84,74,82,77,74,76,77,77,76,79,75,76,84,90,80,89,88,85,85,83,87,84,87,87,88,84,85,89,83,88,84,80,85,82,88,134